Protein AF-0000000080308711 (afdb_homodimer)

Foldseek 3Di:
DPPPPVPDPPVRVVVVVCVVVVVVVCVVCCQPPAQDHPLGDRHHPLLLVLLQVLLPDVVSKDFLVVSCVVSLHDPVVSVVSLVVCVVVVQWDWDQDPVHNVTTMIHGDPVNNVSNVSSVVSVVVVVVVVLVVPPPVCNVVVVVVVVVVVVVPVVPDPPPDD/DPPPPVPDPPVRVVVVVCVVVVVVVCVVCCQVPAQAHPLGDRHHPLLLVLLQVLLPDVVSKDFLVVSCVVSVHDPVVSVVSLVVCVVVVQWDWDQDPVHSVTTMIHGDPVNNVSNVSSVVSVVVVVVVVLVVPPPVCNVVVVVVVVVVVVVDVVPDDPPDD

pLDDT: mean 88.91, std 14.38, range [27.91, 98.19]

Radius of gyration: 20.95 Å; Cα contacts (8 Å, |Δi|>4): 455; chains: 2; bounding box: 45×79×57 Å

Structure (mmCIF, N/CA/C/O backbone):
data_AF-0000000080308711-model_v1
#
loop_
_entity.id
_entity.type
_entity.pdbx_description
1 polymer 'Transcriptional regulator, MarR family / Acetyltransferase (GNAT)'
#
loop_
_atom_site.group_PDB
_atom_site.id
_atom_site.type_symbol
_atom_site.label_atom_id
_atom_site.label_alt_id
_atom_site.label_comp_id
_atom_site.label_asym_id
_atom_site.label_entity_id
_atom_site.label_seq_id
_atom_site.pdbx_PDB_ins_code
_atom_site.Cartn_x
_atom_site.Cartn_y
_atom_site.Cartn_z
_atom_site.occupancy
_atom_site.B_iso_or_equiv
_atom_site.auth_seq_id
_atom_site.auth_comp_id
_atom_site.auth_asym_id
_atom_site.auth_atom_id
_atom_site.pdbx_PDB_model_num
ATOM 1 N N . MET A 1 1 ? -24.438 40.438 4.43 1 40.66 1 MET A N 1
ATOM 2 C CA . MET A 1 1 ? -23.125 39.812 4.645 1 40.66 1 MET A CA 1
ATOM 3 C C . MET A 1 1 ? -23.109 38.375 4.125 1 40.66 1 MET A C 1
ATOM 5 O O . MET A 1 1 ? -23.641 37.469 4.766 1 40.66 1 MET A O 1
ATOM 9 N N . THR A 1 2 ? -23.344 38.062 2.842 1 47.09 2 THR A N 1
ATOM 10 C CA . THR A 1 2 ? -23.531 36.781 2.168 1 47.09 2 THR A CA 1
ATOM 11 C C . THR A 1 2 ? -22.344 35.875 2.428 1 47.09 2 THR A C 1
ATOM 13 O O . THR A 1 2 ? -21.203 36.219 2.141 1 47.09 2 THR A O 1
ATOM 16 N N . THR A 1 3 ? -22.312 35.25 3.59 1 44.81 3 THR A N 1
ATOM 17 C CA . THR A 1 3 ? -21.281 34.281 3.951 1 44.81 3 THR A CA 1
ATOM 18 C C . THR A 1 3 ? -20.938 33.375 2.77 1 44.81 3 THR A C 1
ATOM 20 O O . THR A 1 3 ? -21.797 32.625 2.301 1 44.81 3 THR A O 1
ATOM 23 N N . SER A 1 4 ? -20.297 33.875 1.703 1 45.75 4 SER A N 1
ATOM 24 C CA . SER A 1 4 ? -19.781 33.094 0.58 1 45.75 4 SER A CA 1
ATOM 25 C C . SER A 1 4 ? -19.125 31.812 1.056 1 45.75 4 SER A C 1
ATOM 27 O O . SER A 1 4 ? -17.984 31.828 1.518 1 45.75 4 SER A O 1
ATOM 29 N N . THR A 1 5 ? -19.781 30.891 1.72 1 46.94 5 THR A N 1
ATOM 30 C CA . THR A 1 5 ? -19.25 29.578 2.02 1 46.94 5 THR A CA 1
ATOM 31 C C . THR A 1 5 ? -18.531 28.984 0.804 1 46.94 5 THR A C 1
ATOM 33 O O . THR A 1 5 ? -19.141 28.797 -0.251 1 46.94 5 THR A O 1
ATOM 36 N N . THR A 1 6 ? -17.328 29.344 0.399 1 50.78 6 THR A N 1
ATOM 37 C CA . THR A 1 6 ? -16.484 28.797 -0.654 1 50.78 6 THR A CA 1
ATOM 38 C C . THR A 1 6 ? -16.672 27.281 -0.778 1 50.78 6 THR A C 1
ATOM 40 O O . THR A 1 6 ? -16.25 26.516 0.089 1 50.78 6 THR A O 1
ATOM 43 N N . THR A 1 7 ? -17.781 26.734 -1.147 1 54.59 7 THR A N 1
ATOM 44 C CA . THR A 1 7 ? -18.188 25.344 -1.346 1 54.59 7 THR A CA 1
ATOM 45 C C . THR A 1 7 ? -17.172 24.594 -2.211 1 54.59 7 THR A C 1
ATOM 47 O O . THR A 1 7 ? -16.953 24.969 -3.367 1 54.59 7 THR A O 1
ATOM 50 N N . VAL A 1 8 ? -16.156 24.031 -1.662 1 65.44 8 VAL A N 1
ATOM 51 C CA . VAL A 1 8 ? -15.266 23.141 -2.398 1 65.44 8 VAL A CA 1
ATOM 52 C C . VAL A 1 8 ? -16.062 22.312 -3.4 1 65.44 8 VAL A C 1
ATOM 54 O O . VAL A 1 8 ? -17.078 21.703 -3.041 1 65.44 8 VAL A O 1
ATOM 57 N N . PRO A 1 9 ? -15.789 22.516 -4.676 1 72.19 9 PRO A N 1
ATOM 58 C CA . PRO A 1 9 ? -16.5 21.703 -5.664 1 72.19 9 PRO A CA 1
ATOM 59 C C . PRO A 1 9 ? -16.562 20.234 -5.289 1 72.19 9 PRO A C 1
ATOM 61 O O . PRO A 1 9 ? -15.641 19.719 -4.633 1 72.19 9 PRO A O 1
ATOM 64 N N . THR A 1 10 ? -17.688 19.672 -5.422 1 78.81 10 THR A N 1
ATOM 65 C CA . THR A 1 10 ? -17.984 18.281 -5.078 1 78.81 10 THR A CA 1
ATOM 66 C C . THR A 1 10 ? -16.812 17.375 -5.465 1 78.81 10 THR A C 1
ATOM 68 O O . THR A 1 10 ? -16.422 16.5 -4.688 1 78.81 10 THR A O 1
ATOM 71 N N . GLY A 1 11 ? -16.219 17.703 -6.559 1 87.31 11 GLY A N 1
ATOM 72 C CA . GLY A 1 11 ? -15.102 16.906 -7.035 1 87.31 11 GLY A CA 1
ATOM 73 C C . GLY A 1 11 ? -13.891 16.984 -6.129 1 87.31 11 GLY A C 1
ATOM 74 O O . GLY A 1 11 ? -13.227 15.984 -5.879 1 87.31 11 GLY A O 1
ATOM 75 N N . GLU A 1 12 ? -13.68 18.219 -5.668 1 89.94 12 GLU A N 1
ATOM 76 C CA . GLU A 1 12 ? -12.531 18.422 -4.793 1 89.94 12 GLU A CA 1
ATOM 77 C C . GLU A 1 12 ? -12.734 17.734 -3.443 1 89.94 12 GLU A C 1
ATOM 79 O O . GLU A 1 12 ? -11.805 17.141 -2.889 1 89.94 12 GLU A O 1
ATOM 84 N N . ARG A 1 13 ? -13.969 17.828 -2.941 1 94.56 13 ARG A N 1
ATOM 85 C CA . ARG A 1 13 ? -14.289 17.172 -1.68 1 94.56 13 ARG A CA 1
ATOM 86 C C . ARG A 1 13 ? -14.156 15.648 -1.811 1 94.56 13 ARG A C 1
ATOM 88 O O . ARG A 1 13 ? -13.664 14.984 -0.899 1 94.56 13 ARG A O 1
ATOM 95 N N . ASP A 1 14 ? -14.633 15.164 -2.979 1 96.81 14 ASP A N 1
ATOM 96 C CA . ASP A 1 14 ? -14.523 13.727 -3.227 1 96.81 14 ASP A CA 1
ATOM 97 C C . ASP A 1 14 ? -13.062 13.297 -3.293 1 96.81 14 ASP A C 1
ATOM 99 O O . ASP A 1 14 ? -12.703 12.234 -2.783 1 96.81 14 ASP A O 1
ATOM 103 N N . ALA A 1 15 ? -12.242 14.148 -3.846 1 96.56 15 ALA A N 1
ATOM 104 C CA . ALA A 1 15 ? -10.82 13.828 -3.963 1 96.56 15 ALA A CA 1
ATOM 105 C C . ALA A 1 15 ? -10.156 13.797 -2.592 1 96.56 15 ALA A C 1
ATOM 107 O O . ALA A 1 15 ? -9.336 12.914 -2.314 1 96.56 15 ALA A O 1
ATOM 108 N N . LEU A 1 16 ? -10.508 14.734 -1.739 1 96.19 16 LEU A N 1
ATOM 109 C CA . LEU A 1 16 ? -9.953 14.781 -0.39 1 96.19 16 LEU A CA 1
ATOM 110 C C . LEU A 1 16 ? -10.367 13.555 0.412 1 96.19 16 LEU A C 1
ATOM 112 O O . LEU A 1 16 ? -9.555 12.961 1.122 1 96.19 16 LEU A O 1
ATOM 116 N N . ARG A 1 17 ? -11.641 13.234 0.258 1 96.88 17 ARG A N 1
ATOM 117 C CA . ARG A 1 17 ? -12.18 12.07 0.961 1 96.88 17 ARG A CA 1
ATOM 118 C C . ARG A 1 17 ? -11.516 10.781 0.491 1 96.88 17 ARG A C 1
ATOM 120 O O . ARG A 1 17 ? -11.125 9.953 1.308 1 96.88 17 ARG A O 1
ATOM 127 N N . LEU A 1 18 ? -11.352 10.633 -0.803 1 97.31 18 LEU A N 1
ATOM 128 C CA . LEU A 1 18 ? -10.711 9.445 -1.363 1 97.31 18 LEU A CA 1
ATOM 129 C C . LEU A 1 18 ? -9.25 9.359 -0.932 1 97.31 18 LEU A C 1
ATOM 131 O O . LEU A 1 18 ? -8.781 8.289 -0.543 1 97.31 18 LEU A O 1
ATOM 135 N N . ARG A 1 19 ? -8.586 10.469 -0.991 1 96.25 19 ARG A N 1
ATOM 136 C CA . ARG A 1 19 ? -7.18 10.508 -0.598 1 96.25 19 ARG A CA 1
ATOM 137 C C . ARG A 1 19 ? -7.004 10.031 0.84 1 96.25 19 ARG A C 1
ATOM 139 O O . ARG A 1 19 ? -6.168 9.164 1.112 1 96.25 19 ARG A O 1
ATOM 146 N N . ALA A 1 20 ? -7.809 10.562 1.725 1 96.31 20 ALA A N 1
ATOM 147 C CA . ALA A 1 20 ? -7.688 10.227 3.141 1 96.31 20 ALA A CA 1
ATOM 148 C C . ALA A 1 20 ? -7.934 8.734 3.377 1 96.31 20 ALA A C 1
ATOM 150 O O . ALA A 1 20 ? -7.176 8.078 4.094 1 96.31 20 ALA A O 1
ATOM 151 N N . SER A 1 21 ? -9.008 8.219 2.779 1 97.31 21 SER A N 1
ATOM 152 C CA . SER A 1 21 ? -9.367 6.828 3.027 1 97.31 21 SER A CA 1
ATOM 153 C C . SER A 1 21 ? -8.398 5.875 2.338 1 97.31 21 SER A C 1
ATOM 155 O O . SER A 1 21 ? -8.031 4.844 2.902 1 97.31 21 SER A O 1
ATOM 157 N N . LEU A 1 22 ? -7.938 6.168 1.152 1 96.69 22 LEU A N 1
ATOM 158 C CA . LEU A 1 22 ? -7.008 5.309 0.422 1 96.69 22 LEU A CA 1
ATOM 159 C C . LEU A 1 22 ? -5.641 5.289 1.096 1 96.69 22 LEU A C 1
ATOM 161 O O . LEU A 1 22 ? -5.016 4.23 1.21 1 96.69 22 LEU A O 1
ATOM 165 N N . GLN A 1 23 ? -5.188 6.391 1.545 1 96.12 23 GLN A N 1
ATOM 166 C CA . GLN A 1 23 ? -3.926 6.43 2.277 1 96.12 23 GLN A CA 1
ATOM 167 C C . GLN A 1 23 ? -4.008 5.598 3.555 1 96.12 23 GLN A C 1
ATOM 169 O O . GLN A 1 23 ? -3.059 4.895 3.902 1 96.12 23 GLN A O 1
ATOM 174 N N . ARG A 1 24 ? -5.109 5.746 4.203 1 96.69 24 ARG A N 1
ATOM 175 C CA . ARG A 1 24 ? -5.301 4.941 5.406 1 96.69 24 ARG A CA 1
ATOM 176 C C . ARG A 1 24 ? -5.273 3.453 5.082 1 96.69 24 ARG A C 1
ATOM 178 O O . ARG A 1 24 ? -4.641 2.668 5.789 1 96.69 24 ARG A O 1
ATOM 185 N N . VAL A 1 25 ? -5.934 3.035 4.016 1 96.94 25 VAL A N 1
ATOM 186 C CA . VAL A 1 25 ? -5.945 1.641 3.584 1 96.94 25 VAL A CA 1
ATOM 187 C C . VAL A 1 25 ? -4.523 1.182 3.273 1 96.94 25 VAL A C 1
ATOM 189 O O . VAL A 1 25 ? -4.105 0.102 3.701 1 96.94 25 VAL A O 1
ATOM 192 N N . VAL A 1 26 ? -3.781 1.999 2.584 1 95.31 26 VAL A N 1
ATOM 193 C CA . VAL A 1 26 ? -2.414 1.652 2.213 1 95.31 26 VAL A CA 1
ATOM 194 C C . VAL A 1 26 ? -1.567 1.467 3.471 1 95.31 26 VAL A C 1
ATOM 196 O O . VAL A 1 26 ? -0.86 0.466 3.607 1 95.31 26 VAL A O 1
ATOM 199 N N . ARG A 1 27 ? -1.669 2.355 4.371 1 94.94 27 ARG A N 1
ATOM 200 C CA . ARG A 1 27 ? -0.903 2.264 5.609 1 94.94 27 ARG A CA 1
ATOM 201 C C . ARG A 1 27 ? -1.287 1.018 6.402 1 94.94 27 ARG A C 1
ATOM 203 O O . ARG A 1 27 ? -0.417 0.293 6.887 1 94.94 27 ARG A O 1
ATOM 210 N N . LEU A 1 28 ? -2.525 0.729 6.465 1 93.94 28 LEU A N 1
ATOM 211 C CA . LEU A 1 28 ? -3.021 -0.373 7.281 1 93.94 28 LEU A CA 1
ATOM 212 C C . LEU A 1 28 ? -2.758 -1.713 6.602 1 93.94 28 LEU A C 1
ATOM 214 O O . LEU A 1 28 ? -2.863 -2.766 7.238 1 93.94 28 LEU A O 1
ATOM 218 N N . SER A 1 29 ? -2.418 -1.706 5.336 1 93.75 29 SER A N 1
ATOM 219 C CA . SER A 1 29 ? -2.121 -2.941 4.621 1 93.75 29 SER A CA 1
ATOM 220 C C . SER A 1 29 ? -0.751 -3.488 5.004 1 93.75 29 SER A C 1
ATOM 222 O O . SER A 1 29 ? -0.435 -4.645 4.719 1 93.75 29 SER A O 1
ATOM 224 N N . GLY A 1 30 ? 0.074 -2.619 5.605 1 92.12 30 GLY A N 1
ATOM 225 C CA . GLY A 1 30 ? 1.436 -3.01 5.934 1 92.12 30 GLY A CA 1
ATOM 226 C C . GLY A 1 30 ? 2.416 -2.766 4.801 1 92.12 30 GLY A C 1
ATOM 227 O O . GLY A 1 30 ? 3.59 -3.133 4.902 1 92.12 30 GLY A O 1
ATOM 228 N N . ALA A 1 31 ? 1.969 -2.078 3.775 1 92.31 31 ALA A N 1
ATOM 229 C CA . ALA A 1 31 ? 2.76 -1.904 2.561 1 92.31 31 ALA A CA 1
ATOM 230 C C . ALA A 1 31 ? 3.947 -0.979 2.809 1 92.31 31 ALA A C 1
ATOM 232 O O . ALA A 1 31 ? 4.906 -0.97 2.033 1 92.31 31 ALA A O 1
AT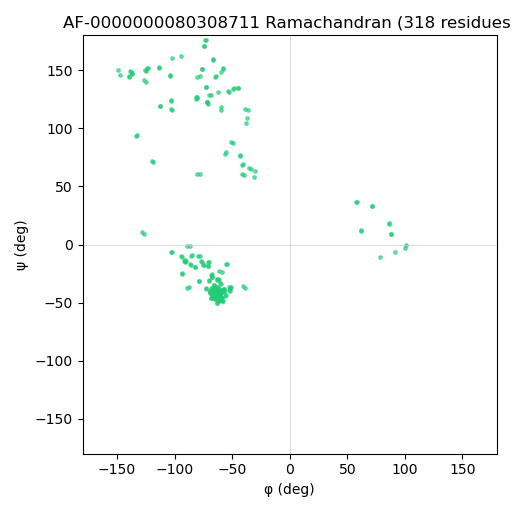OM 233 N N . LEU A 1 32 ? 3.939 -0.247 3.902 1 93.44 32 LEU A N 1
ATOM 234 C CA . LEU A 1 32 ? 4.984 0.741 4.141 1 93.44 32 LEU A CA 1
ATOM 235 C C . LEU A 1 32 ? 6.109 0.149 4.984 1 93.44 32 LEU A C 1
ATOM 237 O O . LEU A 1 32 ? 7.164 0.768 5.145 1 93.44 32 LEU A O 1
ATOM 241 N N . GLU A 1 33 ? 5.906 -1.04 5.527 1 91.19 33 GLU A N 1
ATOM 242 C CA . GLU A 1 33 ? 6.945 -1.741 6.277 1 91.19 33 GLU A CA 1
ATOM 243 C C . GLU A 1 33 ? 8.039 -2.268 5.352 1 91.19 33 GLU A C 1
ATOM 245 O O . GLU A 1 33 ? 7.773 -3.119 4.496 1 91.19 33 GLU A O 1
ATOM 250 N N . PRO A 1 34 ? 9.234 -1.902 5.543 1 86.19 34 PRO A N 1
ATOM 251 C CA . PRO A 1 34 ? 10.266 -2.178 4.535 1 86.19 34 PRO A CA 1
ATOM 252 C C . PRO A 1 34 ? 10.766 -3.619 4.586 1 86.19 34 PRO A C 1
ATOM 254 O O . PRO A 1 34 ? 11.172 -4.172 3.561 1 86.19 34 PRO A O 1
ATOM 257 N N . ASP A 1 35 ? 10.766 -4.191 5.738 1 85.94 35 ASP A N 1
ATOM 258 C CA . ASP A 1 35 ? 11.578 -5.402 5.836 1 85.94 35 ASP A CA 1
ATOM 259 C C . ASP A 1 35 ? 10.766 -6.559 6.41 1 85.94 35 ASP A C 1
ATOM 261 O O . ASP A 1 35 ? 11.32 -7.602 6.762 1 85.94 35 ASP A O 1
ATOM 265 N N . ARG A 1 36 ? 9.516 -6.355 6.5 1 83.75 36 ARG A N 1
ATOM 266 C CA . ARG A 1 36 ? 8.695 -7.422 7.07 1 83.75 36 ARG A CA 1
ATOM 267 C C . ARG A 1 36 ? 7.293 -7.41 6.473 1 83.75 36 ARG A C 1
ATOM 269 O O . ARG A 1 36 ? 6.801 -6.363 6.051 1 83.75 36 ARG A O 1
ATOM 276 N N . THR A 1 37 ? 6.812 -8.633 6.457 1 80.62 37 THR A N 1
ATOM 277 C CA . THR A 1 37 ? 5.406 -8.758 6.094 1 80.62 37 THR A CA 1
ATOM 278 C C . THR A 1 37 ? 4.547 -8.984 7.336 1 80.62 37 THR A C 1
ATOM 280 O O . THR A 1 37 ? 5.062 -9.312 8.406 1 80.62 37 THR A O 1
ATOM 283 N N . ALA A 1 38 ? 3.32 -8.703 7.117 1 70.38 38 ALA A N 1
ATOM 284 C CA . ALA A 1 38 ? 2.359 -8.828 8.211 1 70.38 38 ALA A CA 1
ATOM 285 C C . ALA A 1 38 ? 2.32 -10.25 8.75 1 70.38 38 ALA A C 1
ATOM 287 O O . ALA A 1 38 ? 1.961 -10.469 9.914 1 70.38 38 ALA A O 1
ATOM 288 N N . CYS A 1 39 ? 2.713 -11.18 7.938 1 69.88 39 CYS A N 1
ATOM 289 C CA . CYS A 1 39 ? 2.641 -12.578 8.352 1 69.88 39 CYS A CA 1
ATOM 290 C C . CYS A 1 39 ? 3.893 -12.984 9.117 1 69.88 39 CYS A C 1
ATOM 292 O O . CYS A 1 39 ? 4.012 -14.133 9.555 1 69.88 39 CYS A O 1
ATOM 294 N N . GLY A 1 40 ? 4.844 -12.125 9.297 1 74.69 40 GLY A N 1
ATOM 295 C CA . GLY A 1 40 ? 5.992 -12.398 10.148 1 74.69 40 GLY A CA 1
ATOM 296 C C . GLY A 1 40 ? 7.227 -12.82 9.367 1 74.69 40 GLY A C 1
ATOM 297 O O . GLY A 1 40 ? 8.273 -13.086 9.953 1 74.69 40 GLY A O 1
ATOM 298 N N . LEU A 1 41 ? 7.082 -12.945 8.07 1 81.94 41 LEU A N 1
ATOM 299 C CA . LEU A 1 41 ? 8.258 -13.281 7.27 1 81.94 41 LEU A CA 1
ATOM 300 C C . LEU A 1 41 ? 9.133 -12.055 7.059 1 81.94 41 LEU A C 1
ATOM 302 O O . LEU A 1 41 ? 8.625 -10.938 6.914 1 81.94 41 LEU A O 1
ATOM 306 N N . ASP A 1 42 ? 10.406 -12.367 7.047 1 87.94 42 ASP A N 1
ATOM 307 C CA . ASP A 1 42 ? 11.383 -11.305 6.812 1 87.94 42 ASP A CA 1
ATOM 308 C C . ASP A 1 42 ? 11.5 -10.992 5.32 1 87.94 42 ASP A C 1
ATOM 310 O O . ASP A 1 42 ? 12.555 -11.188 4.723 1 87.94 42 ASP A O 1
ATOM 314 N N . LEU A 1 43 ? 10.445 -10.578 4.727 1 92.56 43 LEU A N 1
ATOM 315 C CA . LEU A 1 43 ? 10.305 -10.172 3.334 1 92.56 43 LEU A CA 1
ATOM 316 C C . LEU A 1 43 ? 9.734 -8.758 3.236 1 92.56 43 LEU A C 1
ATOM 318 O O . LEU A 1 43 ? 8.852 -8.391 4.012 1 92.56 43 LEU A O 1
ATOM 322 N N . SER A 1 44 ? 10.242 -8.008 2.34 1 92.94 44 SER A N 1
ATOM 323 C CA . SER A 1 44 ? 9.586 -6.738 2.049 1 92.94 44 SER A CA 1
ATOM 324 C C . SER A 1 44 ? 8.211 -6.965 1.418 1 92.94 44 SER A C 1
ATOM 326 O O . SER A 1 44 ? 7.945 -8.031 0.868 1 92.94 44 SER A O 1
ATOM 328 N N . PRO A 1 45 ? 7.398 -5.992 1.49 1 94.5 45 PRO A N 1
ATOM 329 C CA . PRO A 1 45 ? 6.094 -6.105 0.832 1 94.5 45 PRO A CA 1
ATOM 330 C C . PRO A 1 45 ? 6.215 -6.387 -0.665 1 94.5 45 PRO A C 1
ATOM 332 O O . PRO A 1 45 ? 5.465 -7.203 -1.204 1 94.5 45 PRO A O 1
ATOM 335 N N . SER A 1 46 ? 7.191 -5.777 -1.342 1 95.75 46 SER A N 1
ATOM 336 C CA . SER A 1 46 ? 7.367 -6.035 -2.768 1 95.75 46 SER A CA 1
ATOM 337 C C . SER A 1 46 ? 7.766 -7.484 -3.021 1 95.75 46 SER A C 1
ATOM 339 O O . SER A 1 46 ? 7.305 -8.102 -3.982 1 95.75 46 SER A O 1
ATOM 341 N N . HIS A 1 47 ? 8.617 -8.008 -2.172 1 96.81 47 HIS A N 1
ATOM 342 C CA . HIS A 1 47 ? 9.031 -9.406 -2.262 1 96.81 47 HIS A CA 1
ATO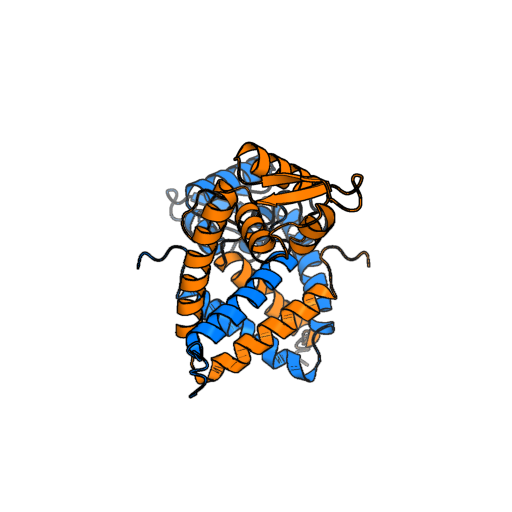M 343 C C . HIS A 1 47 ? 7.84 -10.344 -2.078 1 96.81 47 HIS A C 1
ATOM 345 O O . HIS A 1 47 ? 7.641 -11.266 -2.873 1 96.81 47 HIS A O 1
ATOM 351 N N . ALA A 1 48 ? 7.047 -10.086 -1.137 1 96.5 48 ALA A N 1
ATOM 352 C CA . ALA A 1 48 ? 5.871 -10.906 -0.854 1 96.5 48 ALA A CA 1
ATOM 353 C C . ALA A 1 48 ? 4.875 -10.859 -2.012 1 96.5 48 ALA A C 1
ATOM 355 O O . ALA A 1 48 ? 4.352 -11.891 -2.432 1 96.5 48 ALA A O 1
ATOM 356 N N . HIS A 1 49 ? 4.633 -9.656 -2.516 1 96.94 49 HIS A N 1
ATOM 357 C CA . HIS A 1 49 ? 3.723 -9.516 -3.646 1 96.94 49 HIS A CA 1
ATOM 358 C C . HIS A 1 49 ? 4.266 -10.227 -4.879 1 96.94 49 HIS A C 1
ATOM 360 O O . HIS A 1 49 ? 3.504 -10.844 -5.633 1 96.94 49 HIS A O 1
ATOM 366 N N . ALA A 1 50 ? 5.555 -10.148 -5.066 1 97.62 50 ALA A N 1
ATOM 367 C CA . ALA A 1 50 ? 6.168 -10.836 -6.195 1 97.62 50 ALA A CA 1
ATOM 368 C C . ALA A 1 50 ? 5.969 -12.344 -6.09 1 97.62 50 ALA A C 1
ATOM 370 O O . ALA A 1 50 ? 5.613 -13 -7.07 1 97.62 50 ALA A O 1
ATOM 371 N N . LEU A 1 51 ? 6.215 -12.883 -4.906 1 97.38 51 LEU A N 1
ATOM 372 C CA . LEU A 1 51 ? 6.016 -14.312 -4.676 1 97.38 51 LEU A CA 1
ATOM 373 C C . LEU A 1 51 ? 4.59 -14.727 -5.023 1 97.38 51 LEU A C 1
ATOM 375 O O . LEU A 1 51 ? 4.379 -15.734 -5.699 1 97.38 51 LEU A O 1
ATOM 379 N N . MET A 1 52 ? 3.658 -13.938 -4.609 1 96.5 52 MET A N 1
ATOM 380 C CA . MET A 1 52 ? 2.252 -14.266 -4.816 1 96.5 52 MET A CA 1
ATOM 381 C C . MET A 1 52 ? 1.885 -14.188 -6.293 1 96.5 52 MET A C 1
ATOM 383 O O . MET A 1 52 ? 1.15 -15.039 -6.801 1 96.5 52 MET A O 1
ATOM 387 N N . LEU A 1 53 ? 2.371 -13.172 -6.977 1 97.69 53 LEU A N 1
ATOM 388 C CA . LEU A 1 53 ? 2.113 -13.016 -8.398 1 97.69 53 LEU A CA 1
ATOM 389 C C . LEU A 1 53 ? 2.678 -14.195 -9.188 1 97.69 53 LEU A C 1
ATOM 391 O O . LEU A 1 53 ? 1.996 -14.758 -10.047 1 97.69 53 LEU A O 1
ATOM 395 N N . LEU A 1 54 ? 3.857 -14.586 -8.852 1 97.56 54 LEU A N 1
ATOM 396 C CA . LEU A 1 54 ? 4.504 -15.688 -9.555 1 97.56 54 LEU A CA 1
ATOM 397 C C . LEU A 1 54 ? 3.805 -17.016 -9.25 1 97.56 54 LEU A C 1
ATOM 399 O O . LEU A 1 54 ? 3.631 -17.844 -10.148 1 97.56 54 LEU A O 1
ATOM 403 N N . ALA A 1 55 ? 3.432 -17.203 -8 1 96.56 55 ALA A N 1
ATOM 404 C CA . ALA A 1 55 ? 2.762 -18.438 -7.594 1 96.56 55 ALA A CA 1
ATOM 405 C C . ALA A 1 55 ? 1.442 -18.609 -8.344 1 96.56 55 ALA A C 1
ATOM 407 O O . ALA A 1 55 ? 1.017 -19.734 -8.602 1 96.56 55 ALA A O 1
ATOM 408 N N . SER A 1 56 ? 0.813 -17.5 -8.695 1 94.88 56 SER A N 1
ATOM 409 C CA . SER A 1 56 ? -0.491 -17.531 -9.352 1 94.88 56 SER A CA 1
ATOM 410 C C . SER A 1 56 ? -0.35 -17.562 -10.867 1 94.88 56 SER A C 1
ATOM 412 O O . SER A 1 56 ? -1.327 -17.781 -11.586 1 94.88 56 SER A O 1
ATOM 414 N N . ALA A 1 57 ? 0.815 -17.266 -11.398 1 94.75 57 ALA A N 1
ATOM 415 C CA . ALA A 1 57 ? 1.051 -17.188 -12.836 1 94.75 57 ALA A CA 1
ATOM 416 C C . ALA A 1 57 ? 1.141 -18.578 -13.453 1 94.75 57 ALA A C 1
ATOM 418 O O . ALA A 1 57 ? 1.531 -19.531 -12.789 1 94.75 57 ALA A O 1
ATOM 419 N N . PRO A 1 58 ? 0.771 -18.672 -14.719 1 89.69 58 PRO A N 1
ATOM 420 C CA . PRO A 1 58 ? 1.021 -19.938 -15.406 1 89.69 58 PRO A CA 1
ATOM 421 C C . PRO A 1 58 ? 2.475 -20.391 -15.297 1 89.69 58 PRO A C 1
ATOM 423 O O . PRO A 1 58 ? 3.391 -19.578 -15.438 1 89.69 58 PRO A O 1
ATOM 426 N N . GLU A 1 59 ? 2.654 -21.641 -14.93 1 84.94 59 GLU A N 1
ATOM 427 C CA . GLU A 1 59 ? 3.971 -22.25 -14.789 1 84.94 59 GLU A CA 1
ATOM 428 C C . GLU A 1 59 ? 4.797 -21.547 -13.719 1 84.94 59 GLU A C 1
ATOM 430 O O . GLU A 1 59 ? 6.027 -21.641 -13.719 1 84.94 59 GLU A O 1
ATOM 435 N N . ARG A 1 60 ? 4.152 -20.734 -12.961 1 89.81 60 ARG A N 1
ATOM 436 C CA . ARG A 1 60 ? 4.781 -20 -11.867 1 89.81 60 ARG A CA 1
ATOM 437 C C . ARG A 1 60 ? 5.945 -19.156 -12.367 1 89.81 60 ARG A C 1
ATOM 439 O O . ARG A 1 60 ? 7 -19.094 -11.734 1 89.81 60 ARG A O 1
ATOM 446 N N . SER A 1 61 ? 5.738 -18.641 -13.516 1 91.56 61 SER A N 1
ATOM 447 C CA . SER A 1 61 ? 6.797 -17.844 -14.133 1 91.56 61 SER A CA 1
ATOM 448 C C . SER A 1 61 ? 6.23 -16.625 -14.828 1 91.56 61 SER A C 1
ATOM 450 O O . SER A 1 61 ? 5.074 -16.625 -15.266 1 91.56 61 SER A O 1
ATOM 452 N N . LEU A 1 62 ? 6.973 -15.562 -14.773 1 95.31 62 LEU A N 1
ATOM 453 C CA . LEU A 1 62 ? 6.625 -14.305 -15.438 1 95.31 62 LEU A CA 1
ATOM 454 C C . LEU A 1 62 ? 7.852 -13.695 -16.109 1 95.31 62 LEU A C 1
ATOM 456 O O . LEU A 1 62 ? 8.977 -13.859 -15.625 1 95.31 62 LEU A O 1
ATOM 460 N N . ALA A 1 63 ? 7.605 -13.008 -17.219 1 94.38 63 ALA A N 1
ATOM 461 C CA . ALA A 1 63 ? 8.664 -12.164 -17.766 1 94.38 63 ALA A CA 1
ATOM 462 C C . ALA A 1 63 ? 8.984 -11.016 -16.797 1 94.38 63 ALA A C 1
ATOM 464 O O . ALA A 1 63 ? 8.094 -10.492 -16.141 1 94.38 63 ALA A O 1
ATOM 465 N N . PRO A 1 64 ? 10.297 -10.641 -16.734 1 94.44 64 PRO A N 1
ATOM 466 C CA . PRO A 1 64 ? 10.672 -9.547 -15.836 1 94.44 64 PRO A CA 1
ATOM 467 C C . PRO A 1 64 ? 9.828 -8.297 -16.047 1 94.44 64 PRO A C 1
ATOM 469 O O . PRO A 1 64 ? 9.398 -7.672 -15.07 1 94.44 64 PRO A O 1
ATOM 472 N N . ARG A 1 65 ? 9.484 -7.977 -17.234 1 94.62 65 ARG A N 1
ATOM 473 C CA . ARG A 1 65 ? 8.688 -6.789 -17.531 1 94.62 65 ARG A CA 1
ATOM 474 C C . ARG A 1 65 ? 7.27 -6.93 -16.984 1 94.62 65 ARG A C 1
ATOM 476 O O . ARG A 1 65 ? 6.703 -5.969 -16.469 1 94.62 65 ARG A O 1
ATOM 483 N N . ASP A 1 66 ? 6.695 -8.07 -17.156 1 95.5 66 ASP A N 1
ATOM 484 C CA . ASP A 1 66 ? 5.34 -8.32 -16.672 1 95.5 66 ASP A CA 1
ATOM 485 C C . ASP A 1 66 ? 5.289 -8.273 -15.141 1 95.5 66 ASP A C 1
ATOM 487 O O . ASP A 1 66 ? 4.332 -7.75 -14.562 1 95.5 66 ASP A O 1
ATOM 491 N N . LEU A 1 67 ? 6.332 -8.828 -14.477 1 96.75 67 LEU A N 1
ATOM 492 C CA . LEU A 1 67 ? 6.406 -8.766 -13.023 1 96.75 67 LEU A CA 1
ATOM 493 C C . LEU A 1 67 ? 6.52 -7.324 -12.539 1 96.75 67 LEU A C 1
ATOM 495 O O . LEU A 1 67 ? 5.801 -6.914 -11.633 1 96.75 67 LEU A O 1
ATOM 499 N N . ALA A 1 68 ? 7.379 -6.586 -13.203 1 96.31 68 ALA A N 1
ATOM 500 C CA . ALA A 1 68 ? 7.559 -5.18 -12.859 1 96.31 68 ALA A CA 1
ATOM 501 C C . ALA A 1 68 ? 6.25 -4.406 -13.008 1 96.31 68 ALA A C 1
ATOM 503 O O . ALA A 1 68 ? 5.852 -3.666 -12.109 1 96.31 68 ALA A O 1
ATOM 504 N N . GLY A 1 69 ? 5.555 -4.629 -14.133 1 94.81 69 GLY A N 1
ATOM 505 C CA . GLY A 1 69 ? 4.285 -3.977 -14.398 1 94.81 69 GLY A CA 1
ATOM 506 C C . GLY A 1 69 ? 3.205 -4.332 -13.391 1 94.81 69 GLY A C 1
ATOM 507 O O . GLY A 1 69 ? 2.488 -3.455 -12.906 1 94.81 69 GLY A O 1
ATOM 508 N N . ALA A 1 70 ? 3.127 -5.605 -13.039 1 95.69 70 ALA A N 1
ATOM 509 C CA . ALA A 1 70 ? 2.121 -6.074 -12.094 1 95.69 70 ALA A CA 1
ATOM 510 C C . ALA A 1 70 ? 2.379 -5.512 -10.695 1 95.69 70 ALA A C 1
ATOM 512 O O . ALA A 1 70 ? 1.441 -5.297 -9.922 1 95.69 70 ALA A O 1
ATOM 513 N N . LEU A 1 71 ? 3.646 -5.223 -10.383 1 96.12 71 LEU A N 1
ATOM 514 C CA . LEU A 1 71 ? 4.02 -4.711 -9.07 1 96.12 71 LEU A CA 1
ATOM 515 C C . LEU A 1 71 ? 3.967 -3.188 -9.039 1 96.12 71 LEU A C 1
ATOM 517 O O . LEU A 1 71 ? 4.02 -2.578 -7.969 1 96.12 71 LEU A O 1
ATOM 521 N N . GLY A 1 72 ? 3.893 -2.566 -10.211 1 92.44 72 GLY A N 1
ATOM 522 C CA . GLY A 1 72 ? 3.967 -1.116 -10.281 1 92.44 72 GLY A CA 1
ATOM 523 C C . GLY A 1 72 ? 5.355 -0.576 -10 1 92.44 72 GLY A C 1
ATOM 524 O O . GLY A 1 72 ? 5.504 0.488 -9.398 1 92.44 72 GLY A O 1
ATOM 525 N N . LEU A 1 73 ? 6.336 -1.284 -10.367 1 94 73 LEU A N 1
ATOM 526 C CA . LEU A 1 73 ? 7.719 -0.882 -10.133 1 94 73 LEU A CA 1
ATOM 527 C C . LEU A 1 73 ? 8.359 -0.359 -11.414 1 94 73 LEU A C 1
ATOM 529 O O . LEU A 1 73 ? 8.047 -0.841 -12.508 1 94 73 LEU A O 1
ATOM 533 N N . ASP A 1 74 ? 9.219 0.608 -11.266 1 91.44 74 ASP A N 1
ATOM 534 C CA . ASP A 1 74 ? 10.031 0.972 -12.422 1 91.44 74 ASP A CA 1
ATOM 535 C C . ASP A 1 74 ? 11.125 -0.066 -12.68 1 91.44 74 ASP A C 1
ATOM 537 O O . ASP A 1 74 ? 11.312 -0.987 -11.883 1 91.44 74 ASP A O 1
ATOM 541 N N . LYS A 1 75 ? 11.773 0.033 -13.742 1 93.38 75 LYS A N 1
ATOM 542 C CA . LYS A 1 75 ? 12.734 -0.97 -14.188 1 93.38 75 LYS A CA 1
ATOM 543 C C . LYS A 1 75 ? 13.844 -1.16 -13.164 1 93.38 75 LYS A C 1
ATOM 545 O O . LYS A 1 75 ? 14.227 -2.291 -12.859 1 93.38 75 LYS A O 1
ATOM 550 N N . SER A 1 76 ? 14.414 -0.106 -12.648 1 94.38 76 SER A N 1
ATOM 551 C CA . SER A 1 76 ? 15.523 -0.193 -11.711 1 94.38 76 SER A CA 1
ATOM 552 C C . SER A 1 76 ? 15.109 -0.889 -10.422 1 94.38 76 SER A C 1
ATOM 554 O O . SER A 1 76 ? 15.828 -1.749 -9.906 1 94.38 76 SER A O 1
ATOM 556 N N . SER A 1 77 ? 13.922 -0.567 -9.859 1 94.69 77 SER A N 1
ATOM 557 C CA . SER A 1 77 ? 13.406 -1.187 -8.641 1 94.69 77 SER A CA 1
ATOM 558 C C . SER A 1 77 ? 13.117 -2.67 -8.852 1 94.69 77 SER A C 1
ATOM 560 O O . SER A 1 77 ? 13.406 -3.492 -7.98 1 94.69 77 SER A O 1
ATOM 562 N N . ALA A 1 78 ? 12.539 -2.951 -10.031 1 96.19 78 ALA A N 1
ATOM 563 C CA . ALA A 1 78 ? 12.234 -4.344 -10.352 1 96.19 78 ALA A CA 1
ATOM 564 C C . ALA A 1 78 ? 13.516 -5.172 -10.453 1 96.19 78 ALA A C 1
ATOM 566 O O . ALA A 1 78 ? 13.57 -6.301 -9.953 1 96.19 78 ALA A O 1
ATOM 567 N N . THR A 1 79 ? 14.492 -4.633 -11.078 1 96.81 79 THR A N 1
ATOM 568 C CA . THR A 1 79 ? 15.766 -5.328 -11.227 1 96.81 79 THR A CA 1
ATOM 569 C C . THR A 1 79 ? 16.391 -5.621 -9.859 1 96.81 79 THR A C 1
ATOM 571 O O . THR A 1 79 ? 16.828 -6.742 -9.602 1 96.81 79 THR A O 1
ATOM 574 N N . ARG A 1 80 ? 16.406 -4.668 -9 1 97 80 ARG A N 1
ATOM 575 C CA . ARG A 1 80 ? 16.953 -4.844 -7.656 1 97 80 ARG A CA 1
ATOM 576 C C . ARG A 1 80 ? 16.156 -5.883 -6.871 1 97 80 ARG A C 1
ATOM 578 O O . ARG A 1 80 ? 16.734 -6.699 -6.148 1 97 80 ARG A O 1
ATOM 585 N N . L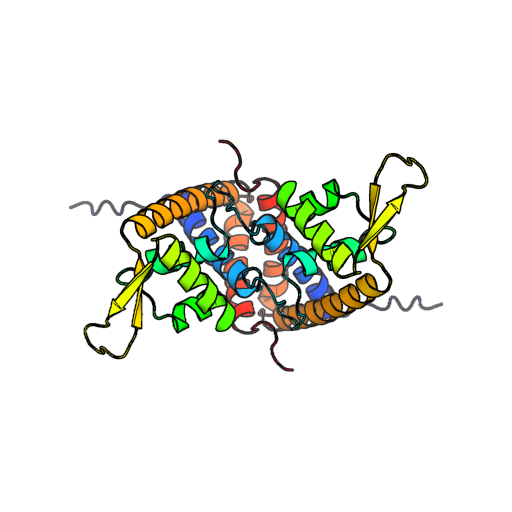EU A 1 81 ? 14.875 -5.848 -7.004 1 96.62 81 LEU A N 1
ATOM 586 C CA . LEU A 1 81 ? 14.031 -6.82 -6.32 1 96.62 81 LEU A CA 1
ATOM 587 C C . LEU A 1 81 ? 14.336 -8.234 -6.805 1 96.62 81 LEU A C 1
ATOM 589 O O . LEU A 1 81 ? 14.5 -9.148 -5.992 1 96.62 81 LEU A O 1
ATOM 593 N N . VAL A 1 82 ? 14.383 -8.367 -8.148 1 97.31 82 VAL A N 1
ATOM 594 C CA . VAL A 1 82 ? 14.641 -9.68 -8.75 1 97.31 82 VAL A CA 1
ATOM 595 C C . VAL A 1 82 ? 16 -10.195 -8.289 1 97.31 82 VAL A C 1
ATOM 597 O O . VAL A 1 82 ? 16.141 -11.367 -7.934 1 97.31 82 VAL A O 1
ATOM 600 N N . GLN A 1 83 ? 16.953 -9.312 -8.289 1 97.44 83 GLN A N 1
ATOM 601 C CA . GLN A 1 83 ? 18.281 -9.695 -7.816 1 97.44 83 GLN A CA 1
ATOM 602 C C . GLN A 1 83 ? 18.25 -10.133 -6.355 1 97.44 83 GLN A C 1
ATOM 604 O O . GLN A 1 83 ? 18.828 -11.156 -5.992 1 97.44 83 GLN A O 1
ATOM 609 N N . ARG A 1 84 ? 17.578 -9.406 -5.547 1 96.5 84 ARG A N 1
ATOM 610 C CA . ARG A 1 84 ? 17.453 -9.734 -4.129 1 96.5 84 ARG A CA 1
ATOM 611 C C . ARG A 1 84 ? 16.766 -11.078 -3.936 1 96.5 84 ARG A C 1
ATOM 613 O O . ARG A 1 84 ? 17.188 -11.875 -3.098 1 96.5 84 ARG A O 1
ATOM 620 N N . MET A 1 85 ? 15.734 -11.32 -4.672 1 97.38 85 MET A N 1
ATOM 621 C CA . MET A 1 85 ? 14.984 -12.57 -4.574 1 97.38 85 MET A CA 1
ATOM 622 C C . MET A 1 85 ? 15.828 -13.75 -5.062 1 97.38 85 MET A C 1
ATOM 624 O O . MET A 1 85 ? 15.742 -14.844 -4.516 1 97.38 85 MET A O 1
ATOM 628 N N . THR A 1 86 ? 16.578 -13.477 -6.109 1 97.5 86 THR A N 1
ATOM 629 C CA . THR A 1 86 ? 17.484 -14.5 -6.621 1 97.5 86 THR A CA 1
ATOM 630 C C . THR A 1 86 ? 18.562 -14.828 -5.598 1 97.5 86 THR A C 1
ATOM 632 O O . THR A 1 86 ? 18.828 -16 -5.316 1 97.5 86 THR A O 1
ATOM 635 N N . ASP A 1 87 ? 19.156 -13.797 -5.016 1 97.12 87 ASP A N 1
ATOM 636 C CA . ASP A 1 87 ? 20.188 -13.969 -4 1 97.12 87 ASP A CA 1
ATOM 637 C C . ASP A 1 87 ? 19.641 -14.719 -2.785 1 97.12 87 ASP A C 1
ATOM 639 O O . ASP A 1 87 ? 20.344 -15.492 -2.152 1 97.12 87 ASP A O 1
ATOM 643 N N . ALA A 1 88 ? 18.359 -14.508 -2.484 1 96.44 88 ALA A N 1
ATOM 644 C CA . ALA A 1 88 ? 17.703 -15.156 -1.35 1 96.44 88 ALA A CA 1
ATOM 645 C C . ALA A 1 88 ? 17.312 -16.594 -1.689 1 96.44 88 ALA A C 1
ATOM 647 O O . ALA A 1 88 ? 16.844 -17.328 -0.826 1 96.44 88 ALA A O 1
ATOM 648 N N . GLY A 1 89 ? 17.422 -16.969 -2.982 1 97.44 89 GLY A N 1
ATOM 649 C CA . GLY A 1 89 ? 17.141 -18.312 -3.424 1 97.44 89 GLY A CA 1
ATOM 650 C C . GLY A 1 89 ? 15.672 -18.547 -3.744 1 97.44 89 GLY A C 1
ATOM 651 O O . GLY A 1 89 ? 15.203 -19.688 -3.766 1 97.44 89 GLY A O 1
ATOM 652 N N . HIS A 1 90 ? 14.875 -17.469 -3.955 1 97.56 90 HIS A N 1
ATOM 653 C CA . HIS A 1 90 ? 13.445 -17.594 -4.191 1 97.56 90 HIS A CA 1
ATOM 654 C C . HIS A 1 90 ? 13.133 -17.656 -5.684 1 97.56 90 HIS A C 1
ATOM 656 O O . HIS A 1 90 ? 12.07 -18.125 -6.082 1 97.56 90 HIS A O 1
ATOM 662 N N . LEU A 1 91 ? 14.055 -17.094 -6.504 1 97.19 91 LEU A N 1
ATOM 663 C CA . LEU A 1 91 ? 13.828 -16.984 -7.941 1 97.19 91 LEU A CA 1
ATOM 664 C C . LEU A 1 91 ? 14.969 -17.609 -8.727 1 97.19 91 LEU A C 1
ATOM 666 O O . LEU A 1 91 ? 16.109 -17.625 -8.266 1 97.19 91 LEU A O 1
ATOM 670 N N . GLU A 1 92 ? 14.695 -18.094 -9.844 1 95.5 92 GLU A N 1
ATOM 671 C CA . GLU A 1 92 ? 15.688 -18.531 -10.828 1 95.5 92 GLU A CA 1
ATOM 672 C C . GLU A 1 92 ? 15.281 -18.125 -12.242 1 95.5 92 GLU A C 1
ATOM 674 O O . GLU A 1 92 ? 14.102 -17.891 -12.516 1 95.5 92 GLU A O 1
ATOM 679 N N . ALA A 1 93 ? 16.344 -17.891 -13.07 1 88 93 ALA A N 1
ATOM 680 C CA . ALA A 1 93 ? 16.078 -17.641 -14.484 1 88 93 ALA A CA 1
ATOM 681 C C . ALA A 1 93 ? 15.594 -18.922 -15.18 1 88 93 ALA A C 1
ATOM 683 O O . ALA A 1 93 ? 16.094 -20.016 -14.906 1 88 93 ALA A O 1
ATOM 684 N N . ALA A 1 94 ? 14.492 -18.672 -15.82 1 80.62 94 ALA A N 1
ATOM 685 C CA . ALA A 1 94 ? 14 -19.781 -16.609 1 80.62 94 ALA A CA 1
ATOM 686 C C . ALA A 1 94 ? 14.086 -19.484 -18.109 1 80.62 94 ALA A C 1
ATOM 688 O O . ALA A 1 94 ? 13.93 -18.328 -18.516 1 80.62 94 ALA A O 1
ATOM 689 N N . ARG A 1 95 ? 14.805 -20.219 -18.90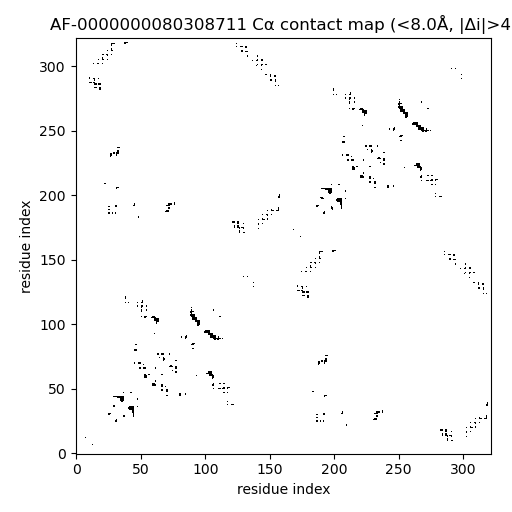6 1 72.94 95 ARG A N 1
ATOM 690 C CA . ARG A 1 95 ? 14.883 -20.016 -20.344 1 72.94 95 ARG A CA 1
ATOM 691 C C . ARG A 1 95 ? 13.578 -20.438 -21.031 1 72.94 95 ARG A C 1
ATOM 693 O O . ARG A 1 95 ? 12.938 -21.406 -20.609 1 72.94 95 ARG A O 1
ATOM 700 N N . ASP A 1 96 ? 13.023 -19.453 -21.734 1 67.5 96 ASP A N 1
ATOM 701 C CA . ASP A 1 96 ? 11.82 -19.766 -22.5 1 67.5 96 ASP A CA 1
ATOM 702 C C . ASP A 1 96 ? 12.086 -20.859 -23.531 1 67.5 96 ASP A C 1
ATOM 704 O O . ASP A 1 96 ? 13.102 -20.812 -24.219 1 67.5 96 ASP A O 1
ATOM 708 N N . ALA A 1 97 ? 11.453 -21.969 -23.375 1 62.78 97 ALA A N 1
ATOM 709 C CA . ALA A 1 97 ? 11.633 -23.109 -24.266 1 62.78 97 ALA A CA 1
ATOM 710 C C . ALA A 1 97 ? 11.484 -22.688 -25.734 1 62.78 97 ALA A C 1
ATOM 712 O O . ALA A 1 97 ? 12.188 -23.203 -26.609 1 62.78 97 ALA A O 1
ATOM 713 N N . GLU A 1 98 ? 10.57 -21.766 -25.969 1 66.69 98 GLU A N 1
ATOM 714 C CA . GLU A 1 98 ? 10.234 -21.422 -27.344 1 66.69 98 GLU A CA 1
ATOM 715 C C . GLU A 1 98 ? 11.133 -20.297 -27.859 1 66.69 98 GLU A C 1
ATOM 717 O O . GLU A 1 98 ? 11.367 -20.203 -29.062 1 66.69 98 GLU A O 1
ATOM 722 N N . ASN A 1 99 ? 11.422 -19.422 -27.016 1 67.62 99 ASN A N 1
ATOM 723 C CA . ASN A 1 99 ? 12.281 -18.312 -27.406 1 67.62 99 ASN A CA 1
ATOM 724 C C . ASN A 1 99 ? 13.391 -18.078 -26.391 1 67.62 99 ASN A C 1
ATOM 726 O O . ASN A 1 99 ? 13.18 -17.391 -25.391 1 67.62 99 ASN A O 1
ATOM 730 N N . ALA A 1 100 ? 14.539 -18.688 -26.688 1 64 100 ALA A N 1
ATOM 731 C CA . ALA A 1 100 ? 15.688 -18.703 -25.781 1 64 100 ALA A CA 1
ATOM 732 C C . ALA A 1 100 ? 16.094 -17.297 -25.406 1 64 100 ALA A C 1
ATOM 734 O O . ALA A 1 100 ? 16.797 -17.094 -24.406 1 64 100 ALA A O 1
ATOM 735 N N . ARG A 1 101 ? 15.562 -16.406 -26.266 1 67.25 101 ARG A N 1
ATOM 736 C CA . ARG A 1 101 ? 16.016 -15.031 -26.031 1 67.25 101 ARG A CA 1
ATOM 737 C C . ARG A 1 101 ? 15.164 -14.352 -24.953 1 67.25 101 ARG A C 1
ATOM 739 O O . ARG A 1 101 ? 15.562 -13.328 -24.391 1 67.25 101 ARG A O 1
ATOM 746 N N . PHE A 1 102 ? 14.055 -15.07 -24.578 1 80.75 102 PHE A N 1
ATOM 747 C CA . PHE A 1 102 ? 13.219 -14.398 -23.594 1 80.75 102 PHE A CA 1
ATOM 748 C C . PHE A 1 102 ? 13.422 -14.992 -22.203 1 80.75 102 PHE A C 1
ATOM 750 O O . PHE A 1 102 ? 13.398 -16.219 -22.031 1 80.75 102 PHE A O 1
ATOM 757 N N . VAL A 1 103 ? 13.906 -14.188 -21.359 1 86.5 103 VAL A N 1
ATOM 758 C CA . VAL A 1 103 ? 14.164 -14.594 -19.969 1 86.5 103 VAL A CA 1
ATOM 759 C C . VAL A 1 103 ? 12.875 -14.531 -19.172 1 86.5 103 VAL A C 1
ATOM 761 O O . VAL A 1 103 ? 12.102 -13.586 -19.297 1 86.5 103 VAL A O 1
ATOM 764 N N . ARG A 1 104 ? 12.594 -15.695 -18.516 1 93.5 104 ARG A N 1
ATOM 765 C CA . ARG A 1 104 ? 11.492 -15.719 -17.562 1 93.5 104 ARG A CA 1
ATOM 766 C C . ARG A 1 104 ? 12.008 -15.945 -16.141 1 93.5 104 ARG A C 1
ATOM 768 O O . ARG A 1 104 ? 13.102 -16.469 -15.953 1 93.5 104 ARG A O 1
ATOM 775 N N . LEU A 1 105 ? 11.25 -15.438 -15.203 1 96.62 105 LEU A N 1
ATOM 776 C CA . LEU A 1 105 ? 11.531 -15.641 -13.781 1 96.62 105 LEU A CA 1
ATOM 777 C C . LEU A 1 105 ? 10.602 -16.688 -13.188 1 96.62 105 LEU A C 1
ATOM 779 O O . LEU A 1 105 ? 9.383 -16.578 -13.312 1 96.62 105 LEU A O 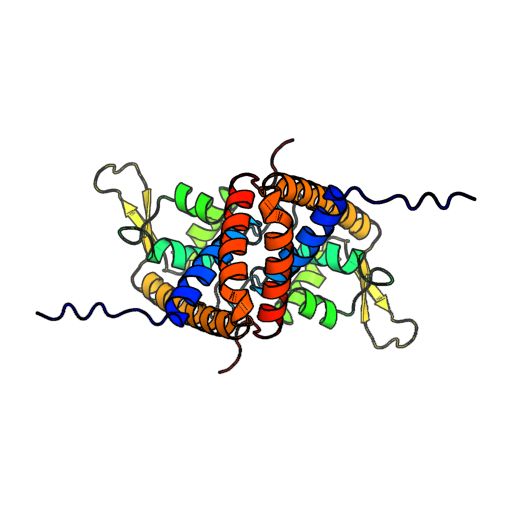1
ATOM 783 N N . ALA A 1 106 ? 11.203 -17.688 -12.602 1 96.62 106 ALA A N 1
ATOM 784 C CA . ALA A 1 106 ? 10.406 -18.75 -12.008 1 96.62 106 ALA A CA 1
ATOM 785 C C . ALA A 1 106 ? 10.742 -18.938 -10.531 1 96.62 106 ALA A C 1
ATOM 787 O O . ALA A 1 106 ? 11.875 -18.688 -10.109 1 96.62 106 ALA A O 1
ATOM 788 N N . LEU A 1 107 ? 9.734 -19.406 -9.797 1 97.31 107 LEU A N 1
ATOM 789 C CA . LEU A 1 107 ? 9.984 -19.719 -8.398 1 97.31 107 LEU A CA 1
ATOM 790 C C . LEU A 1 107 ? 10.82 -20.984 -8.258 1 97.31 107 LEU A C 1
ATOM 792 O O . LEU A 1 107 ? 10.586 -21.969 -8.969 1 97.31 107 LEU A O 1
ATOM 796 N N . THR A 1 108 ? 11.82 -20.906 -7.367 1 97.12 108 THR A N 1
ATOM 797 C CA . THR A 1 108 ? 12.445 -22.141 -6.906 1 97.12 108 THR A CA 1
ATOM 798 C C . THR A 1 108 ? 11.523 -22.891 -5.957 1 97.12 108 THR A C 1
ATOM 800 O O . THR A 1 108 ? 10.438 -22.406 -5.629 1 97.12 108 THR A O 1
ATOM 803 N N . ALA A 1 109 ? 11.992 -24.125 -5.535 1 97 109 ALA A N 1
ATOM 804 C CA . ALA A 1 109 ? 11.242 -24.844 -4.512 1 97 109 ALA A CA 1
ATOM 805 C C . ALA A 1 109 ? 11.141 -24.031 -3.227 1 97 109 ALA A C 1
ATOM 807 O O . ALA A 1 109 ? 10.094 -24 -2.576 1 97 109 ALA A O 1
ATOM 808 N N . LYS A 1 110 ? 12.227 -23.391 -2.916 1 97.06 110 LYS A N 1
ATOM 809 C CA . LYS A 1 110 ? 12.25 -22.516 -1.741 1 97.06 110 LYS A CA 1
ATOM 810 C C . LYS A 1 110 ? 11.289 -21.344 -1.904 1 97.06 110 LYS A C 1
ATOM 812 O O . LYS A 1 110 ? 10.562 -21 -0.975 1 97.06 110 LYS A O 1
ATOM 817 N N . GLY A 1 111 ? 11.305 -20.75 -3.068 1 97 111 GLY A N 1
ATOM 818 C CA . GLY A 1 111 ? 10.398 -19.656 -3.365 1 97 111 GLY A CA 1
ATOM 819 C C . GLY A 1 111 ? 8.938 -20.062 -3.311 1 97 111 GLY A C 1
ATOM 820 O O . GLY A 1 111 ? 8.094 -19.312 -2.807 1 97 111 GLY A O 1
ATOM 821 N N . ALA A 1 112 ? 8.672 -21.234 -3.775 1 97.12 112 ALA A N 1
ATOM 822 C CA . ALA A 1 112 ? 7.305 -21.734 -3.768 1 97.12 112 ALA A CA 1
ATOM 823 C C . ALA A 1 112 ? 6.816 -21.969 -2.34 1 97.12 112 ALA A C 1
ATOM 825 O O . ALA A 1 112 ? 5.652 -21.719 -2.029 1 97.12 112 ALA A O 1
ATOM 826 N N . ARG A 1 113 ? 7.676 -22.484 -1.553 1 96.12 113 ARG A N 1
ATOM 827 C CA . ARG A 1 113 ? 7.324 -22.672 -0.149 1 96.12 113 ARG A CA 1
ATOM 828 C C . ARG A 1 113 ? 7.043 -21.344 0.534 1 96.12 113 ARG A C 1
ATOM 830 O O . ARG A 1 113 ? 6.074 -21.219 1.287 1 96.12 113 ARG A O 1
ATOM 837 N N . ALA A 1 114 ? 7.879 -20.328 0.247 1 95.44 114 ALA A N 1
ATOM 838 C CA . ALA A 1 114 ? 7.652 -19 0.798 1 95.44 114 ALA A CA 1
ATOM 839 C C . ALA A 1 114 ? 6.328 -18.406 0.311 1 95.44 114 ALA A C 1
ATOM 841 O O . ALA A 1 114 ? 5.578 -17.828 1.091 1 95.44 114 ALA A O 1
ATOM 842 N N . ALA A 1 115 ? 6.059 -18.641 -0.929 1 96.81 115 ALA A N 1
ATOM 843 C CA . ALA A 1 115 ? 4.812 -18.156 -1.511 1 96.81 115 ALA A CA 1
ATOM 844 C C . ALA A 1 115 ? 3.604 -18.766 -0.819 1 96.81 115 ALA A C 1
ATOM 846 O O . ALA A 1 115 ? 2.621 -18.078 -0.535 1 96.81 115 ALA A O 1
ATOM 847 N N . ARG A 1 116 ? 3.688 -20.016 -0.543 1 95.56 116 ARG A N 1
ATOM 848 C CA . ARG A 1 116 ? 2.588 -20.703 0.129 1 95.56 116 ARG A CA 1
ATOM 849 C C . ARG A 1 116 ? 2.359 -20.125 1.525 1 95.56 116 ARG A C 1
ATOM 851 O O . ARG A 1 116 ? 1.216 -19.969 1.955 1 95.56 116 ARG A O 1
ATOM 858 N N . THR A 1 117 ? 3.434 -19.891 2.184 1 94.31 117 THR A N 1
ATOM 859 C CA . THR A 1 117 ? 3.34 -19.297 3.518 1 94.31 117 THR A CA 1
ATOM 860 C C . THR A 1 117 ? 2.682 -17.922 3.459 1 94.31 117 THR A C 1
ATOM 862 O O . THR A 1 117 ? 1.764 -17.641 4.23 1 94.31 117 THR A O 1
ATOM 865 N N . VAL A 1 118 ? 3.096 -17.078 2.539 1 95.25 118 VAL A N 1
ATOM 866 C CA . VAL A 1 118 ? 2.533 -15.75 2.369 1 95.25 118 VAL A CA 1
ATOM 867 C C . VAL A 1 118 ? 1.055 -15.852 2.002 1 95.25 118 VAL A C 1
ATOM 869 O O . VAL A 1 118 ? 0.222 -15.125 2.545 1 95.25 118 VAL A O 1
ATOM 872 N N . GLU A 1 119 ? 0.768 -16.766 1.112 1 94.44 119 GLU A N 1
ATOM 873 C CA . GLU A 1 119 ? -0.603 -16.953 0.646 1 94.44 119 GLU A CA 1
ATOM 874 C C . GLU A 1 119 ? -1.529 -17.328 1.796 1 94.44 119 GLU A C 1
ATOM 876 O O . GLU A 1 119 ? -2.625 -16.781 1.927 1 94.44 119 GLU A O 1
ATOM 881 N N . ARG A 1 120 ? -1.087 -18.266 2.576 1 93.69 120 ARG A N 1
ATOM 882 C CA . ARG A 1 120 ? -1.899 -18.734 3.693 1 93.69 120 ARG A CA 1
ATOM 883 C C . ARG A 1 120 ? -2.162 -17.609 4.688 1 93.69 120 ARG A C 1
ATOM 885 O O . ARG A 1 120 ? -3.303 -17.391 5.102 1 93.69 120 ARG A O 1
ATOM 892 N N . ALA A 1 121 ? -1.139 -16.922 5.059 1 91.75 121 ALA A N 1
ATOM 893 C CA . ALA A 1 121 ? -1.275 -15.812 6.004 1 91.75 121 ALA A CA 1
ATOM 894 C C . ALA A 1 121 ? -2.164 -14.719 5.434 1 91.75 121 ALA A C 1
ATOM 896 O O . ALA A 1 121 ? -2.996 -14.148 6.145 1 91.75 121 ALA A O 1
ATOM 897 N N . SER A 1 122 ? -1.987 -14.43 4.195 1 93.5 122 SER A N 1
ATOM 898 C CA . SER A 1 122 ? -2.764 -13.398 3.514 1 93.5 122 SER A CA 1
ATOM 899 C C . SER A 1 122 ? -4.242 -13.766 3.459 1 93.5 122 SER A C 1
ATOM 901 O O . SER A 1 122 ? -5.105 -12.938 3.77 1 93.5 122 SER A O 1
ATOM 903 N N . LEU A 1 123 ? -4.492 -14.961 3.102 1 93.5 123 LEU A N 1
ATOM 904 C CA . LEU A 1 123 ? -5.875 -15.414 3.002 1 93.5 123 LEU A CA 1
ATOM 905 C C . LEU A 1 123 ? -6.555 -15.383 4.367 1 93.5 123 LEU A C 1
ATOM 907 O O . LEU A 1 123 ? -7.715 -14.984 4.48 1 93.5 123 LEU A O 1
ATOM 911 N N . GLU A 1 124 ? -5.832 -15.797 5.379 1 92.69 124 GLU A N 1
ATOM 912 C CA . GLU A 1 124 ? -6.371 -15.75 6.738 1 92.69 124 GLU A CA 1
ATOM 913 C C . GLU A 1 124 ? -6.723 -14.328 7.148 1 92.69 124 GLU A C 1
ATOM 915 O O . GLU A 1 124 ? -7.785 -14.086 7.727 1 92.69 124 GLU A O 1
ATOM 920 N N . ARG A 1 125 ? -5.871 -13.422 6.906 1 92.75 125 ARG A N 1
ATOM 921 C CA . ARG A 1 125 ? -6.133 -12.023 7.234 1 92.75 125 ARG A CA 1
ATOM 922 C C . ARG A 1 125 ? -7.363 -11.508 6.496 1 92.75 125 ARG A C 1
ATOM 924 O O . ARG A 1 125 ? -8.211 -10.828 7.086 1 92.75 125 ARG A O 1
ATOM 931 N N . HIS A 1 126 ? -7.461 -11.82 5.219 1 95.44 126 HIS A N 1
ATOM 932 C CA . HIS A 1 126 ? -8.57 -11.305 4.43 1 95.44 126 HIS A CA 1
ATOM 933 C C . HIS A 1 126 ? -9.891 -11.953 4.84 1 95.44 126 HIS A C 1
ATOM 935 O O . HIS A 1 126 ? -10.945 -11.32 4.762 1 95.44 126 HIS A O 1
ATOM 941 N N . ALA A 1 127 ? -9.773 -13.211 5.289 1 95.75 127 ALA A N 1
ATOM 942 C CA . ALA A 1 127 ? -10.969 -13.828 5.863 1 95.75 127 ALA A CA 1
ATOM 943 C C . ALA A 1 127 ? -11.438 -13.062 7.102 1 95.75 127 ALA A C 1
ATOM 945 O O . ALA A 1 127 ? -12.633 -12.812 7.266 1 95.75 127 ALA A O 1
ATOM 946 N N . ARG A 1 128 ? -10.516 -12.664 7.93 1 95.12 128 ARG A N 1
ATOM 947 C CA . ARG A 1 128 ? -10.844 -11.883 9.117 1 95.12 128 ARG A CA 1
ATOM 948 C C . ARG A 1 128 ? -11.391 -10.508 8.734 1 95.12 128 ARG A C 1
ATOM 950 O O . ARG A 1 128 ? -12.312 -10 9.375 1 95.12 128 ARG A O 1
ATOM 957 N N . LEU A 1 129 ? -10.859 -9.961 7.707 1 95.62 129 LEU A N 1
ATOM 958 C CA . LEU A 1 129 ? -11.32 -8.656 7.238 1 95.62 129 LEU A CA 1
ATOM 959 C C . LEU A 1 129 ? -12.758 -8.734 6.75 1 95.62 129 LEU A C 1
ATOM 961 O O . LEU A 1 129 ? -13.586 -7.887 7.094 1 95.62 129 LEU A O 1
ATOM 965 N N . VAL A 1 130 ? -13.008 -9.773 5.953 1 97.12 130 VAL A N 1
ATOM 966 C CA . VAL A 1 130 ? -14.367 -9.969 5.465 1 97.12 130 VAL A CA 1
ATOM 967 C C . VAL A 1 130 ? -15.328 -10.094 6.645 1 97.12 130 VAL A C 1
ATOM 969 O O . VAL A 1 130 ? -16.406 -9.492 6.645 1 97.12 130 VAL A O 1
ATOM 972 N N . ALA A 1 131 ? -14.883 -10.789 7.656 1 96.06 131 ALA A N 1
ATOM 973 C CA . ALA A 1 131 ? -15.711 -11.008 8.836 1 96.06 131 ALA A CA 1
ATOM 974 C C . ALA A 1 131 ? -15.922 -9.703 9.609 1 96.06 131 ALA A C 1
ATOM 976 O O . ALA A 1 131 ? -16.922 -9.547 10.305 1 96.06 131 ALA A O 1
ATOM 977 N N . ALA A 1 132 ? -15.031 -8.766 9.5 1 96.44 132 ALA A N 1
ATOM 978 C CA . ALA A 1 132 ? -15.094 -7.504 10.234 1 96.44 132 ALA A CA 1
ATOM 979 C C . ALA A 1 132 ? -15.945 -6.48 9.492 1 96.44 132 ALA A C 1
ATOM 981 O O . ALA A 1 132 ? -16.328 -5.457 10.055 1 96.44 132 ALA A O 1
ATOM 982 N N . ILE A 1 133 ? -16.188 -6.715 8.211 1 97.31 133 ILE A N 1
ATOM 983 C CA . ILE A 1 133 ? -17.078 -5.863 7.438 1 97.31 133 ILE A CA 1
ATOM 984 C C . ILE A 1 133 ? -18.531 -6.25 7.715 1 97.31 133 ILE A C 1
ATOM 986 O O . ILE A 1 133 ? -18.891 -7.426 7.633 1 97.31 133 ILE A O 1
ATOM 990 N N . PRO A 1 134 ? -19.375 -5.309 8.102 1 96.25 134 PRO A N 1
ATOM 991 C CA . PRO A 1 134 ? -20.781 -5.648 8.312 1 96.25 134 PRO A CA 1
ATOM 992 C C . PRO A 1 134 ? -21.375 -6.43 7.145 1 96.25 134 PRO A C 1
ATOM 994 O O . PRO A 1 134 ? -21.156 -6.074 5.984 1 96.25 134 PRO A O 1
ATOM 997 N N . ARG A 1 135 ? -22.109 -7.508 7.422 1 94.81 135 ARG A N 1
ATOM 998 C CA . ARG A 1 135 ? -22.609 -8.445 6.426 1 94.81 135 ARG A CA 1
ATOM 999 C C . ARG A 1 135 ? -23.375 -7.711 5.324 1 94.81 135 ARG A C 1
ATOM 1001 O O . ARG A 1 135 ? -23.203 -8.008 4.141 1 94.81 135 ARG A O 1
ATOM 1008 N N . ARG A 1 136 ? -24.141 -6.699 5.703 1 95.94 136 ARG A N 1
ATOM 1009 C CA .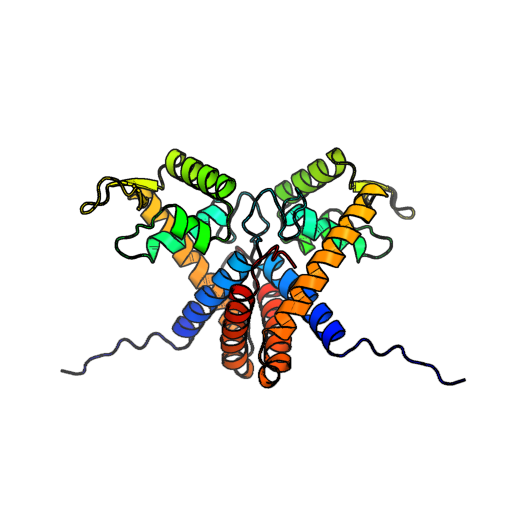 ARG A 1 136 ? -24.984 -5.977 4.762 1 95.94 136 ARG A CA 1
ATOM 1010 C C . ARG A 1 136 ? -24.156 -5.117 3.816 1 95.94 136 ARG A C 1
ATOM 1012 O O . ARG A 1 136 ? -24.641 -4.715 2.754 1 95.94 136 ARG A O 1
ATOM 1019 N N . GLU A 1 137 ? -22.875 -4.855 4.23 1 97.06 137 GLU A N 1
ATOM 1020 C CA . GLU A 1 137 ? -22.031 -3.965 3.449 1 97.06 137 GLU A CA 1
ATOM 1021 C C . GLU A 1 137 ? -21.016 -4.75 2.627 1 97.06 137 GLU A C 1
ATOM 1023 O O . GLU A 1 137 ? -20.344 -4.188 1.759 1 97.06 137 GLU A O 1
ATOM 1028 N N . ARG A 1 138 ? -20.906 -6.027 2.77 1 96.81 138 ARG A N 1
ATOM 1029 C CA . ARG A 1 138 ? -19.812 -6.824 2.229 1 96.81 138 ARG A CA 1
ATOM 1030 C C . ARG A 1 138 ? -19.797 -6.773 0.705 1 96.81 138 ARG A C 1
ATOM 1032 O O . ARG A 1 138 ? -18.766 -6.469 0.097 1 96.81 138 ARG A O 1
ATOM 1039 N N . ALA A 1 139 ? -20.938 -7.035 0.122 1 96.25 139 ALA A N 1
ATOM 1040 C CA . ALA A 1 139 ? -21.016 -7.027 -1.337 1 96.25 139 ALA A CA 1
ATOM 1041 C C . ALA A 1 139 ? -20.656 -5.652 -1.896 1 96.25 139 ALA A C 1
ATOM 1043 O O . ALA A 1 139 ? -19.953 -5.551 -2.902 1 96.25 139 ALA A O 1
ATOM 1044 N N . ARG A 1 140 ? -21.125 -4.625 -1.235 1 96.94 140 ARG A N 1
ATOM 1045 C CA . ARG A 1 140 ? -20.844 -3.25 -1.637 1 96.94 140 ARG A CA 1
ATOM 1046 C C . ARG A 1 140 ? -19.359 -2.947 -1.549 1 96.94 140 ARG A C 1
ATOM 1048 O O . ARG A 1 140 ? -18.781 -2.383 -2.479 1 96.94 140 ARG A O 1
ATOM 1055 N N . VAL A 1 141 ? -18.734 -3.375 -0.486 1 98.12 141 VAL A N 1
ATOM 1056 C CA . VAL A 1 141 ? -17.312 -3.096 -0.249 1 98.12 141 VAL A CA 1
ATOM 1057 C C . VAL A 1 141 ? -16.469 -3.855 -1.262 1 98.12 141 VAL A C 1
ATOM 1059 O O . VAL A 1 141 ? -15.594 -3.271 -1.911 1 98.12 141 VAL A O 1
ATOM 1062 N N . LEU A 1 142 ? -16.75 -5.133 -1.484 1 98.12 142 LEU A N 1
ATOM 1063 C CA . LEU A 1 142 ? -15.969 -5.949 -2.408 1 98.12 142 LEU A CA 1
ATOM 1064 C C . LEU A 1 142 ? -16.062 -5.402 -3.828 1 98.12 142 LEU A C 1
ATOM 1066 O O . LEU A 1 142 ? -15.039 -5.258 -4.512 1 98.12 142 LEU A O 1
ATOM 1070 N N . GLY A 1 143 ? -17.281 -5.047 -4.242 1 97.94 143 GLY A N 1
ATOM 1071 C CA . GLY A 1 143 ? -17.469 -4.477 -5.566 1 97.94 143 GLY A CA 1
ATOM 1072 C C . GLY A 1 143 ? -16.797 -3.127 -5.738 1 97.94 143 GLY A C 1
ATOM 1073 O O . GLY A 1 143 ? -16.219 -2.842 -6.789 1 97.94 143 GLY A O 1
ATOM 1074 N N . ALA A 1 144 ? -16.844 -2.311 -4.73 1 98.19 144 ALA A N 1
ATOM 1075 C CA . ALA A 1 144 ? -16.281 -0.965 -4.773 1 98.19 144 ALA A CA 1
ATOM 1076 C C . ALA A 1 144 ? -14.766 -1.017 -4.914 1 98.19 144 ALA A C 1
ATOM 1078 O O . ALA A 1 144 ? -14.172 -0.199 -5.625 1 98.19 144 ALA A O 1
ATOM 1079 N N . ILE A 1 145 ? -14.102 -1.959 -4.238 1 98.06 145 ILE A N 1
ATOM 1080 C CA . ILE A 1 145 ? -12.648 -2.08 -4.305 1 98.06 145 ILE A CA 1
ATOM 1081 C C . ILE A 1 145 ? -12.234 -2.486 -5.715 1 98.06 145 ILE A C 1
ATOM 1083 O O . ILE A 1 145 ? -11.203 -2.027 -6.219 1 98.06 145 ILE A O 1
ATOM 1087 N N . GLU A 1 146 ? -13.062 -3.309 -6.34 1 98.12 146 GLU A N 1
ATOM 1088 C CA . GLU A 1 146 ? -12.797 -3.699 -7.719 1 98.12 146 GLU A CA 1
ATOM 1089 C C . GLU A 1 146 ? -12.914 -2.506 -8.664 1 98.12 146 GLU A C 1
ATOM 1091 O O . GLU A 1 146 ? -12.07 -2.324 -9.555 1 98.12 146 GLU A O 1
ATOM 1096 N N . ILE A 1 147 ? -13.914 -1.682 -8.469 1 98.06 147 ILE A N 1
ATOM 1097 C CA . ILE A 1 147 ? -14.109 -0.483 -9.281 1 98.06 147 ILE A CA 1
ATOM 1098 C C . ILE A 1 147 ? -12.93 0.469 -9.078 1 98.06 147 ILE A C 1
ATOM 1100 O O . ILE A 1 147 ? -12.406 1.034 -10.047 1 98.06 147 ILE A O 1
ATOM 1104 N N . LEU A 1 148 ? -12.477 0.609 -7.855 1 97.75 148 LEU A N 1
ATOM 1105 C CA . LEU A 1 148 ? -11.336 1.478 -7.562 1 97.75 148 LEU A CA 1
ATOM 1106 C C . LEU A 1 148 ? -10.078 0.976 -8.25 1 97.75 148 LEU A C 1
ATOM 1108 O O . LEU A 1 148 ? -9.328 1.763 -8.844 1 97.75 148 LEU A O 1
ATOM 1112 N N . ALA A 1 149 ? -9.852 -0.339 -8.156 1 97.12 149 ALA A N 1
ATOM 1113 C CA . ALA A 1 149 ? -8.68 -0.921 -8.797 1 97.12 149 ALA A CA 1
ATOM 1114 C C . ALA A 1 149 ? -8.688 -0.655 -10.305 1 97.12 149 ALA A C 1
ATOM 1116 O O . ALA A 1 149 ? -7.648 -0.35 -10.891 1 97.12 149 ALA A O 1
ATOM 1117 N N . GLU A 1 150 ? -9.812 -0.732 -10.914 1 97 150 GLU A N 1
ATOM 1118 C CA . GLU A 1 150 ? -9.93 -0.454 -12.344 1 97 150 GLU A CA 1
ATOM 1119 C C . GLU A 1 150 ? -9.641 1.013 -12.641 1 97 150 GLU A C 1
ATOM 1121 O O . GLU A 1 150 ? -8.938 1.326 -13.609 1 97 150 GLU A O 1
ATOM 1126 N N . ALA A 1 151 ? -10.195 1.885 -11.852 1 96.69 151 ALA A N 1
ATOM 1127 C CA . ALA A 1 151 ? -9.938 3.312 -12.023 1 96.69 151 ALA A CA 1
ATOM 1128 C C . ALA A 1 151 ? -8.445 3.621 -11.859 1 96.69 151 ALA A C 1
ATOM 1130 O O . ALA A 1 151 ? -7.891 4.422 -12.617 1 96.69 151 ALA A O 1
ATOM 1131 N N . MET A 1 152 ? -7.797 2.979 -10.898 1 95.69 152 MET A N 1
ATOM 1132 C CA . MET A 1 152 ? -6.379 3.201 -10.648 1 95.69 152 MET A CA 1
ATOM 1133 C C . MET A 1 152 ? -5.531 2.695 -11.812 1 95.69 152 MET A C 1
ATOM 1135 O O . MET A 1 152 ? -4.504 3.289 -12.141 1 95.69 152 MET A O 1
ATOM 1139 N N . ALA A 1 153 ? -5.941 1.606 -12.375 1 94.56 153 ALA A N 1
ATOM 1140 C CA . ALA A 1 153 ? -5.23 1.074 -13.539 1 94.56 153 ALA A CA 1
ATOM 1141 C C . ALA A 1 153 ? -5.297 2.045 -14.719 1 94.56 153 ALA A C 1
ATOM 1143 O O . ALA A 1 153 ? -4.371 2.111 -15.523 1 94.56 153 ALA A O 1
ATOM 1144 N N . ALA A 1 154 ? -6.371 2.799 -14.781 1 93.31 154 ALA A N 1
ATOM 1145 C CA . ALA A 1 154 ? -6.586 3.748 -15.867 1 93.31 154 ALA A CA 1
ATOM 1146 C C . ALA A 1 154 ? -5.848 5.059 -15.609 1 93.31 154 ALA A C 1
ATOM 1148 O O . ALA A 1 154 ? -5.66 5.863 -16.516 1 93.31 154 ALA A O 1
ATOM 1149 N N . VAL A 1 155 ? -5.477 5.289 -14.266 1 90.56 155 VAL A N 1
ATOM 1150 C CA . VAL A 1 155 ? -4.789 6.512 -13.875 1 90.56 155 VAL A CA 1
ATOM 1151 C C . VAL A 1 155 ? -3.424 6.172 -13.281 1 90.56 155 VAL A C 1
ATOM 1153 O O . VAL A 1 155 ? -3.232 6.242 -12.062 1 90.56 155 VAL A O 1
ATOM 1156 N N . PRO A 1 156 ? -2.451 5.742 -14.016 1 78.44 156 PRO A N 1
ATOM 1157 C CA . PRO A 1 156 ? -1.149 5.375 -13.453 1 78.44 156 PRO A CA 1
ATOM 1158 C C . PRO A 1 156 ? -0.494 6.527 -12.695 1 78.44 156 PRO A C 1
ATOM 1160 O O . PRO A 1 156 ? -0.815 7.691 -12.93 1 78.44 156 PRO A O 1
ATOM 1163 N N . PRO A 1 157 ? 0.331 6.016 -11.688 1 70.56 157 PRO A N 1
ATOM 1164 C CA . PRO A 1 157 ? 1.052 7.055 -10.953 1 70.56 157 PRO A CA 1
ATOM 1165 C C . PRO A 1 157 ? 1.958 7.895 -11.852 1 70.56 157 PRO A C 1
ATOM 1167 O O . PRO A 1 157 ? 2.412 7.414 -12.891 1 70.56 157 PRO A O 1
ATOM 1170 N N . GLY A 1 158 ? 2.195 9.242 -11.57 1 62.72 158 GLY A N 1
ATOM 1171 C CA . GLY A 1 158 ? 3.084 10.102 -12.336 1 62.72 158 GLY A CA 1
ATOM 1172 C C . GLY A 1 158 ? 2.467 10.594 -13.633 1 62.72 158 GLY A C 1
ATOM 1173 O O . GLY A 1 158 ? 3.172 11.094 -14.508 1 62.72 158 GLY A O 1
ATOM 1174 N N . GLY A 1 159 ? 1.313 10.086 -14.109 1 46.16 159 GLY A N 1
ATOM 1175 C CA . GLY A 1 159 ? 0.878 10.523 -15.422 1 46.16 159 GLY A CA 1
ATOM 1176 C C . GLY A 1 159 ? 1.146 11.992 -15.68 1 46.16 159 GLY A C 1
ATOM 1177 O O . GLY A 1 159 ? 1.11 12.805 -14.75 1 46.16 159 GLY A O 1
ATOM 1178 N N . GLU A 1 160 ? 2.209 12.32 -16.531 1 36.22 160 GLU A N 1
ATOM 1179 C CA . GLU A 1 160 ? 2.438 13.578 -17.234 1 36.22 160 GLU A CA 1
ATOM 1180 C C . GLU A 1 160 ? 1.119 14.273 -17.578 1 36.22 160 GLU A C 1
ATOM 1182 O O . GLU A 1 160 ? 0.296 13.727 -18.312 1 36.22 160 GLU A O 1
ATOM 1187 N N . GLY A 1 161 ? 0.244 14.727 -16.734 1 27.91 161 GLY A N 1
ATOM 1188 C CA . GLY A 1 161 ? -0.369 15.836 -17.438 1 27.91 161 GLY A CA 1
ATOM 1189 C C . GLY A 1 161 ? 0.605 16.969 -17.734 1 27.91 161 GLY A C 1
ATOM 1190 O O . GLY A 1 161 ? 1.657 17.062 -17.094 1 27.91 161 GLY A O 1
ATOM 1191 N N . MET B 1 1 ? -24.312 -39.625 -10.117 1 41.5 1 MET B N 1
ATOM 1192 C CA . MET B 1 1 ? -22.969 -39.031 -10.125 1 41.5 1 MET B CA 1
ATOM 1193 C C . MET B 1 1 ? -23.016 -37.594 -9.578 1 41.5 1 MET B C 1
ATOM 1195 O O . MET B 1 1 ? -23.406 -36.656 -10.289 1 41.5 1 MET B O 1
ATOM 1199 N N . THR B 1 2 ? -23.469 -37.312 -8.352 1 46.88 2 THR B N 1
ATOM 1200 C CA . THR B 1 2 ? -23.75 -36.031 -7.672 1 46.88 2 THR B CA 1
ATOM 1201 C C . THR B 1 2 ? -22.5 -35.156 -7.684 1 46.88 2 THR B C 1
ATOM 1203 O O . THR B 1 2 ? -21.453 -35.531 -7.16 1 46.88 2 THR B O 1
ATOM 1206 N N . THR B 1 3 ? -22.234 -34.531 -8.82 1 45.06 3 THR B N 1
ATOM 1207 C CA . THR B 1 3 ? -21.109 -33.594 -8.961 1 45.06 3 THR B CA 1
ATOM 1208 C C . THR B 1 3 ? -20.984 -32.688 -7.73 1 45.06 3 THR B C 1
ATOM 1210 O O . THR B 1 3 ? -21.891 -31.922 -7.434 1 45.06 3 THR B O 1
ATOM 1213 N N . SER B 1 4 ? -20.609 -33.219 -6.547 1 46.12 4 SER B N 1
ATOM 1214 C CA . SER B 1 4 ? -20.297 -32.469 -5.336 1 46.12 4 SER B CA 1
ATOM 1215 C C . SER B 1 4 ? -19.516 -31.203 -5.656 1 46.12 4 SER B C 1
ATOM 1217 O O . SER B 1 4 ? -18.297 -31.25 -5.883 1 46.12 4 SER B O 1
ATOM 1219 N N . THR B 1 5 ? -19.984 -30.25 -6.426 1 46.84 5 THR B N 1
ATOM 1220 C CA . THR B 1 5 ? -19.375 -28.938 -6.605 1 46.84 5 THR B C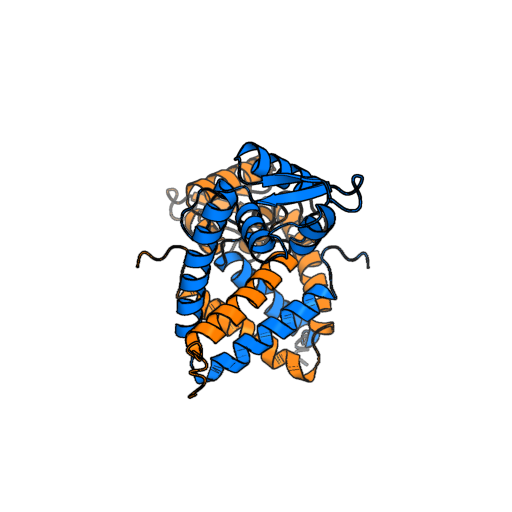A 1
ATOM 1221 C C . THR B 1 5 ? -18.906 -28.375 -5.266 1 46.84 5 THR B C 1
ATOM 1223 O O . THR B 1 5 ? -19.703 -28.156 -4.363 1 46.84 5 THR B O 1
ATOM 1226 N N . THR B 1 6 ? -17.812 -28.766 -4.637 1 51.16 6 THR B N 1
ATOM 1227 C CA . THR B 1 6 ? -17.188 -28.25 -3.428 1 51.16 6 THR B CA 1
ATOM 1228 C C . THR B 1 6 ? -17.344 -26.734 -3.338 1 51.16 6 THR B C 1
ATOM 1230 O O . THR B 1 6 ? -16.719 -26 -4.094 1 51.16 6 THR B O 1
ATOM 1233 N N . THR B 1 7 ? -18.484 -26.141 -3.191 1 55.25 7 THR B N 1
ATOM 1234 C CA . THR B 1 7 ? -18.875 -24.734 -3.08 1 55.25 7 THR B CA 1
ATOM 1235 C C . THR B 1 7 ? -18.047 -24.031 -2.016 1 55.25 7 THR B C 1
ATOM 1237 O O . THR B 1 7 ? -18.062 -24.406 -0.843 1 55.25 7 THR B O 1
ATOM 1240 N N . VAL B 1 8 ? -16.922 -23.484 -2.336 1 65.56 8 VAL B N 1
ATOM 1241 C CA . VAL B 1 8 ? -16.172 -22.641 -1.419 1 65.56 8 VAL B CA 1
ATOM 1242 C C . VAL B 1 8 ? -17.141 -21.766 -0.614 1 65.56 8 VAL B C 1
ATOM 1244 O O . VAL B 1 8 ? -18.031 -21.125 -1.182 1 65.56 8 VAL B O 1
ATOM 1247 N N . PRO B 1 9 ? -17.141 -22 0.69 1 72.5 9 PRO B N 1
ATOM 1248 C CA . PRO B 1 9 ? -18.016 -21.156 1.503 1 72.5 9 PRO B CA 1
ATOM 1249 C C . PRO B 1 9 ? -17.938 -19.672 1.129 1 72.5 9 PRO B C 1
ATOM 1251 O O . PRO B 1 9 ? -16.891 -19.203 0.693 1 72.5 9 PRO B O 1
ATOM 1254 N N . THR B 1 10 ? -19.062 -19.078 1.028 1 79 10 THR B N 1
ATOM 1255 C CA . THR B 1 10 ? -19.219 -17.688 0.631 1 79 10 THR B CA 1
ATOM 1256 C C . THR B 1 10 ? -18.141 -16.812 1.266 1 79 10 THR B C 1
ATOM 1258 O O . THR B 1 10 ? -17.547 -15.953 0.598 1 79 10 THR B O 1
ATOM 1261 N N . GLY B 1 11 ? -17.797 -17.172 2.467 1 87.56 11 GLY B N 1
ATOM 1262 C CA . GLY B 1 11 ? -16.781 -16.406 3.178 1 87.56 11 GLY B CA 1
ATOM 1263 C C . GLY B 1 11 ? -15.406 -16.531 2.561 1 87.56 11 GLY B C 1
ATOM 1264 O O . GLY B 1 11 ? -14.672 -15.539 2.463 1 87.56 11 GLY B O 1
ATOM 1265 N N . GLU B 1 12 ? -15.148 -17.766 2.158 1 90.19 12 GLU B N 1
ATOM 1266 C CA . GLU B 1 12 ? -13.844 -18 1.55 1 90.19 12 GLU B CA 1
ATOM 1267 C C . GLU B 1 12 ? -13.734 -17.312 0.19 1 90.19 12 GLU B C 1
ATOM 1269 O O . GLU B 1 12 ? -12.688 -16.766 -0.149 1 90.19 12 GLU B O 1
ATOM 1274 N N . ARG B 1 13 ? -14.828 -17.375 -0.568 1 94.62 13 ARG B N 1
ATOM 1275 C CA . ARG B 1 13 ? -14.844 -16.719 -1.865 1 94.62 13 ARG B CA 1
ATOM 1276 C C . ARG B 1 13 ? -14.703 -15.203 -1.704 1 94.62 13 ARG B C 1
ATOM 1278 O O . ARG B 1 13 ? -13.992 -14.555 -2.479 1 94.62 13 ARG B O 1
ATOM 1285 N N . ASP B 1 14 ? -15.414 -14.672 -0.689 1 96.81 14 ASP B N 1
ATOM 1286 C CA . ASP B 1 14 ? -15.32 -13.242 -0.416 1 96.81 14 ASP B CA 1
ATOM 1287 C C . ASP B 1 14 ? -13.891 -12.852 -0.027 1 96.81 14 ASP B C 1
ATOM 1289 O O . ASP B 1 14 ? -13.391 -11.805 -0.44 1 96.81 14 ASP B O 1
ATOM 1293 N N . ALA B 1 15 ? -13.219 -13.742 0.701 1 96.69 15 ALA B N 1
ATOM 1294 C CA . ALA B 1 15 ? -11.852 -13.477 1.127 1 96.69 15 ALA B CA 1
ATOM 1295 C C . ALA B 1 15 ? -10.898 -13.469 -0.065 1 96.69 15 ALA B C 1
ATOM 1297 O O . ALA B 1 15 ? -10.008 -12.617 -0.155 1 96.69 15 ALA B O 1
ATOM 1298 N N . LEU B 1 16 ? -11.086 -14.398 -0.983 1 96.31 16 LEU B N 1
ATOM 1299 C CA . LEU B 1 16 ? -10.258 -14.477 -2.18 1 96.31 16 LEU B CA 1
ATOM 1300 C C . LEU B 1 16 ? -10.453 -13.234 -3.051 1 96.31 16 LEU B C 1
ATOM 1302 O O . LEU B 1 16 ? -9.477 -12.68 -3.564 1 96.31 16 LEU B O 1
ATOM 1306 N N . ARG B 1 17 ? -11.711 -12.859 -3.17 1 96.81 17 ARG B N 1
ATOM 1307 C CA . ARG B 1 17 ? -12.055 -11.688 -3.971 1 96.81 17 ARG B CA 1
ATOM 1308 C C . ARG B 1 17 ? -11.469 -10.422 -3.363 1 96.81 17 ARG B C 1
ATOM 1310 O O . ARG B 1 17 ? -10.867 -9.609 -4.07 1 96.81 17 ARG B O 1
ATOM 1317 N N . LEU B 1 18 ? -11.578 -10.266 -2.059 1 97.38 18 LEU B N 1
ATOM 1318 C CA . LEU B 1 18 ? -11.047 -9.102 -1.367 1 97.38 18 LEU B CA 1
ATOM 1319 C C . LEU B 1 18 ? -9.523 -9.062 -1.468 1 97.38 18 LEU B C 1
ATOM 1321 O O . LEU B 1 18 ? -8.938 -8.008 -1.737 1 97.38 18 LEU B O 1
ATOM 1325 N N . ARG B 1 19 ? -8.922 -10.195 -1.283 1 96.56 19 ARG B N 1
ATOM 1326 C CA . ARG B 1 19 ? -7.469 -10.281 -1.362 1 96.56 19 ARG B CA 1
ATOM 1327 C C . ARG B 1 19 ? -6.965 -9.82 -2.727 1 96.56 19 ARG B C 1
ATOM 1329 O O . ARG B 1 19 ? -6.062 -8.984 -2.812 1 96.56 19 ARG B O 1
ATOM 1336 N N . ALA B 1 20 ? -7.57 -10.328 -3.768 1 96.5 20 ALA B N 1
ATOM 1337 C CA . ALA B 1 20 ? -7.129 -10.008 -5.121 1 96.5 20 ALA B CA 1
ATOM 1338 C C . ALA B 1 20 ? -7.27 -8.516 -5.402 1 96.5 20 ALA B C 1
ATOM 1340 O O . ALA B 1 20 ? -6.352 -7.887 -5.934 1 96.5 20 ALA B O 1
ATOM 1341 N N . SER B 1 21 ? -8.43 -7.949 -5.055 1 97.38 21 SER B N 1
ATOM 1342 C CA . SER B 1 21 ? -8.68 -6.547 -5.371 1 97.38 21 SER B CA 1
ATOM 1343 C C . SER B 1 21 ? -7.859 -5.621 -4.484 1 97.38 21 SER B C 1
ATOM 1345 O O . SER B 1 21 ? -7.336 -4.605 -4.949 1 97.38 21 SER B O 1
ATOM 1347 N N . LEU B 1 22 ? -7.676 -5.938 -3.221 1 96.81 22 LEU B N 1
ATOM 1348 C CA . LEU B 1 22 ? -6.902 -5.109 -2.301 1 96.81 22 LEU B CA 1
ATOM 1349 C C . LEU B 1 22 ? -5.422 -5.137 -2.656 1 96.81 22 LEU B C 1
ATOM 1351 O O . LEU B 1 22 ? -4.75 -4.102 -2.625 1 96.81 22 LEU B O 1
ATOM 1355 N N . GLN B 1 23 ? -4.918 -6.258 -3.008 1 96.38 23 GLN B N 1
ATOM 1356 C CA . GLN B 1 23 ? -3.529 -6.344 -3.445 1 96.38 23 GLN B CA 1
ATOM 1357 C C . GLN B 1 23 ? -3.299 -5.516 -4.707 1 96.38 23 GLN B C 1
ATOM 1359 O O . GLN B 1 23 ? -2.273 -4.844 -4.84 1 96.38 23 GLN B O 1
ATOM 1364 N N . ARG B 1 24 ? -4.234 -5.629 -5.582 1 96.75 24 ARG B N 1
ATOM 1365 C CA . ARG B 1 24 ? -4.133 -4.824 -6.797 1 96.75 24 ARG B CA 1
ATOM 1366 C C . ARG B 1 24 ? -4.125 -3.336 -6.469 1 96.75 24 ARG B C 1
ATOM 1368 O O . ARG B 1 24 ? -3.328 -2.578 -7.023 1 96.75 24 ARG B O 1
ATOM 1375 N N . VAL B 1 25 ? -4.98 -2.891 -5.566 1 96.88 25 VAL B N 1
ATOM 1376 C CA . VAL B 1 25 ? -5.043 -1.494 -5.145 1 96.88 25 VAL B CA 1
ATOM 1377 C C . VAL B 1 25 ? -3.705 -1.08 -4.535 1 96.88 25 VAL B C 1
ATOM 1379 O O . VAL B 1 25 ? -3.168 -0.019 -4.859 1 96.88 25 VAL B O 1
ATOM 1382 N N . VAL B 1 26 ? -3.154 -1.926 -3.703 1 95.31 26 VAL B N 1
ATOM 1383 C CA . VAL B 1 26 ? -1.889 -1.621 -3.043 1 95.31 26 VAL B CA 1
ATOM 1384 C C . VAL B 1 26 ? -0.785 -1.471 -4.086 1 95.31 26 VAL B C 1
ATOM 1386 O O . VAL B 1 26 ? -0.03 -0.496 -4.066 1 95.31 26 VAL B O 1
ATOM 1389 N N . ARG B 1 27 ? -0.715 -2.355 -4.992 1 95.06 27 ARG B N 1
ATOM 1390 C CA . ARG B 1 27 ? 0.304 -2.297 -6.035 1 95.06 27 ARG B CA 1
ATOM 1391 C C . ARG B 1 27 ? 0.143 -1.044 -6.891 1 95.06 27 ARG B C 1
ATOM 1393 O O . ARG B 1 27 ? 1.122 -0.355 -7.18 1 95.06 27 ARG B O 1
ATOM 1400 N N . LEU B 1 28 ? -1.036 -0.715 -7.23 1 93.88 28 LEU B N 1
ATOM 1401 C CA . LEU B 1 28 ? -1.308 0.398 -8.133 1 93.88 28 LEU B CA 1
ATOM 1402 C C . LEU B 1 28 ? -1.154 1.732 -7.41 1 93.88 28 LEU B C 1
ATOM 1404 O O . LEU B 1 28 ? -1.077 2.783 -8.055 1 93.88 28 LEU B O 1
ATOM 1408 N N . SER B 1 29 ? -1.113 1.731 -6.094 1 93.62 29 SER B N 1
ATOM 1409 C CA . SER B 1 29 ? -0.945 2.961 -5.328 1 93.62 29 SER B CA 1
ATOM 1410 C C . SER B 1 29 ? 0.489 3.475 -5.41 1 93.62 29 SER B C 1
ATOM 1412 O O . SER B 1 29 ? 0.765 4.621 -5.062 1 93.62 29 SER B O 1
ATOM 1414 N N . GLY B 1 30 ? 1.401 2.576 -5.816 1 92.12 30 GLY B N 1
ATOM 1415 C CA . GLY B 1 30 ? 2.812 2.928 -5.84 1 92.12 30 GLY B CA 1
ATOM 1416 C C . GLY B 1 30 ? 3.516 2.66 -4.523 1 92.12 30 GLY B C 1
ATOM 1417 O O . GLY B 1 30 ? 4.691 2.992 -4.363 1 92.12 30 GLY B O 1
ATOM 1418 N N . ALA B 1 31 ? 2.838 1.985 -3.613 1 92.25 31 ALA B N 1
ATOM 1419 C CA . ALA B 1 31 ? 3.344 1.797 -2.256 1 92.25 31 ALA B CA 1
ATOM 1420 C C . ALA B 1 31 ? 4.531 0.838 -2.24 1 92.25 31 ALA B C 1
ATOM 1422 O O . ALA B 1 31 ? 5.305 0.813 -1.281 1 92.25 31 ALA B O 1
ATOM 1423 N N . LEU B 1 32 ? 4.727 0.1 -3.328 1 93.56 32 LEU B N 1
ATOM 1424 C CA . LEU B 1 32 ? 5.77 -0.918 -3.33 1 93.56 32 LEU B CA 1
ATOM 1425 C C . LEU B 1 32 ? 7.07 -0.365 -3.906 1 93.56 32 LEU B C 1
ATOM 1427 O O . LEU B 1 32 ? 8.117 -1.01 -3.82 1 93.56 32 LEU B O 1
ATOM 1431 N N . GLU B 1 33 ? 7.012 0.825 -4.496 1 91.31 33 GLU B N 1
ATOM 1432 C CA . GLU B 1 33 ? 8.211 1.493 -4.996 1 91.31 33 GLU B CA 1
ATOM 1433 C C . GLU B 1 33 ? 9.078 1.998 -3.85 1 91.31 33 GLU B C 1
ATOM 1435 O O . GLU B 1 33 ? 8.656 2.857 -3.074 1 91.31 33 GLU B O 1
ATOM 1440 N N . PRO B 1 34 ? 10.273 1.592 -3.777 1 86.31 34 PRO B N 1
ATOM 1441 C CA . PRO B 1 34 ? 11.062 1.857 -2.572 1 86.31 34 PRO B CA 1
ATOM 1442 C C . PRO B 1 34 ? 11.602 3.285 -2.523 1 86.31 34 PRO B C 1
ATOM 1444 O O . PRO B 1 34 ? 11.789 3.842 -1.438 1 86.31 34 PRO B O 1
ATOM 1447 N N . ASP B 1 35 ? 11.875 3.855 -3.654 1 86.19 35 ASP B N 1
ATOM 1448 C CA . ASP B 1 35 ? 12.703 5.055 -3.6 1 86.19 35 ASP B CA 1
ATOM 1449 C C . ASP B 1 35 ? 12.031 6.219 -4.328 1 86.19 35 ASP B C 1
ATOM 1451 O O . ASP B 1 35 ? 12.656 7.254 -4.562 1 86.19 35 ASP B O 1
ATOM 1455 N N . ARG B 1 36 ? 10.828 6.016 -4.68 1 83 36 ARG B N 1
ATOM 1456 C CA . ARG B 1 36 ? 10.141 7.078 -5.402 1 83 36 ARG B CA 1
ATOM 1457 C C . ARG B 1 36 ? 8.648 7.09 -5.082 1 83 36 ARG B C 1
ATOM 1459 O O . ARG B 1 36 ? 8.055 6.039 -4.82 1 83 36 ARG B O 1
ATOM 1466 N N . THR B 1 37 ? 8.211 8.312 -5.098 1 79.81 37 THR B N 1
ATOM 1467 C CA . THR B 1 37 ? 6.762 8.453 -4.984 1 79.81 37 THR B CA 1
ATOM 1468 C C . THR B 1 37 ? 6.121 8.555 -6.363 1 79.81 37 THR B C 1
ATOM 1470 O O . THR B 1 37 ? 6.805 8.82 -7.355 1 79.81 37 THR B O 1
ATOM 1473 N N . ALA B 1 38 ? 4.887 8.32 -6.348 1 69.56 38 ALA B N 1
ATOM 1474 C CA . ALA B 1 38 ? 4.121 8.391 -7.59 1 69.56 38 ALA B CA 1
ATOM 1475 C C . ALA B 1 38 ? 4.168 9.797 -8.18 1 69.56 38 ALA B C 1
ATOM 1477 O O . ALA B 1 38 ? 4.02 9.969 -9.391 1 69.56 38 ALA B O 1
ATOM 1478 N N . CYS B 1 39 ? 4.43 10.719 -7.316 1 68.5 39 CYS B N 1
ATOM 1479 C CA . CYS B 1 39 ? 4.418 12.102 -7.777 1 68.5 39 CYS B CA 1
ATOM 1480 C C . CYS B 1 39 ? 5.797 12.523 -8.281 1 68.5 39 CYS B C 1
ATOM 1482 O O . CYS B 1 39 ? 5.984 13.664 -8.711 1 68.5 39 CYS B O 1
ATOM 1484 N N . GLY B 1 40 ? 6.773 11.656 -8.227 1 72.44 40 GLY B N 1
ATOM 1485 C CA . GLY B 1 40 ? 8.047 11.93 -8.867 1 72.44 40 GLY B CA 1
ATOM 1486 C C . GLY B 1 40 ? 9.117 12.398 -7.902 1 72.44 40 GLY B C 1
ATOM 1487 O O . GLY B 1 40 ? 10.234 12.727 -8.312 1 72.44 40 GLY B O 1
ATOM 1488 N N . LEU B 1 41 ? 8.781 12.516 -6.625 1 79.75 41 LEU B N 1
ATOM 1489 C CA . LEU B 1 41 ? 9.789 12.891 -5.641 1 79.75 41 LEU B CA 1
ATOM 1490 C C . LEU B 1 41 ? 10.633 11.68 -5.246 1 79.75 41 LEU B C 1
ATOM 1492 O O . LEU B 1 41 ? 10.133 10.562 -5.172 1 79.75 41 LEU B O 1
ATOM 1496 N N . ASP B 1 42 ? 11.875 12.016 -5.039 1 87.06 42 ASP B N 1
ATOM 1497 C CA . ASP B 1 42 ? 12.797 10.969 -4.602 1 87.06 42 ASP B CA 1
ATOM 1498 C C . ASP B 1 42 ? 12.617 10.664 -3.117 1 87.06 42 ASP B C 1
ATOM 1500 O O . ASP B 1 42 ? 13.531 10.891 -2.32 1 87.06 42 ASP B O 1
ATOM 1504 N N . LEU B 1 43 ? 11.5 10.242 -2.719 1 92.25 43 LEU B N 1
ATOM 1505 C CA . LEU B 1 43 ? 11.086 9.828 -1.381 1 92.25 43 LEU B CA 1
ATOM 1506 C C . LEU B 1 43 ? 10.477 8.438 -1.405 1 92.25 43 LEU B C 1
ATOM 1508 O O . LEU B 1 43 ? 9.773 8.078 -2.354 1 92.25 43 LEU B O 1
ATOM 1512 N N . SER B 1 44 ? 10.766 7.688 -0.413 1 92.81 44 SER B N 1
ATOM 1513 C CA . SER B 1 44 ? 10.023 6.441 -0.265 1 92.81 44 SER B CA 1
ATOM 1514 C C . SER B 1 44 ? 8.555 6.711 0.062 1 92.81 44 SER B C 1
ATOM 1516 O O . SER B 1 44 ? 8.211 7.789 0.55 1 92.81 44 SER B O 1
ATOM 1518 N N . PRO B 1 45 ? 7.746 5.762 -0.201 1 94.31 45 PRO B N 1
ATOM 1519 C CA . PRO B 1 45 ? 6.336 5.914 0.169 1 94.31 45 PRO B CA 1
ATOM 1520 C C . PRO B 1 45 ? 6.145 6.188 1.659 1 94.31 45 PRO B C 1
ATOM 1522 O O . PRO B 1 45 ? 5.324 7.031 2.035 1 94.31 45 PRO B O 1
ATOM 1525 N N . SER B 1 46 ? 6.934 5.547 2.521 1 95.62 46 SER B N 1
ATOM 1526 C CA . SER B 1 46 ? 6.812 5.797 3.955 1 95.62 46 SER B CA 1
ATOM 1527 C C . SER B 1 46 ? 7.195 7.23 4.301 1 95.62 46 SER B C 1
ATOM 1529 O O . SER B 1 46 ? 6.559 7.863 5.148 1 95.62 46 SER B O 1
ATOM 1531 N N . HIS B 1 47 ? 8.219 7.734 3.662 1 96.56 47 HIS B N 1
ATOM 1532 C CA . HIS B 1 47 ? 8.641 9.117 3.852 1 96.56 47 HIS B CA 1
ATOM 1533 C C . HIS B 1 47 ? 7.551 10.094 3.426 1 96.56 47 HIS B C 1
ATOM 1535 O O . HIS B 1 47 ? 7.215 11.016 4.168 1 96.56 47 HIS B O 1
ATOM 1541 N N . ALA B 1 48 ? 6.961 9.859 2.328 1 96.25 48 ALA B N 1
ATOM 1542 C CA . ALA B 1 48 ? 5.898 10.711 1.808 1 96.25 48 ALA B CA 1
ATOM 1543 C C . ALA B 1 48 ? 4.68 10.688 2.725 1 96.25 48 ALA B C 1
ATOM 1545 O O . ALA B 1 48 ? 4.105 11.734 3.031 1 96.25 48 ALA B O 1
ATOM 1546 N N . HIS B 1 49 ? 4.305 9.508 3.16 1 96.81 49 HIS B N 1
ATOM 1547 C CA . HIS B 1 49 ? 3.17 9.391 4.07 1 96.81 49 HIS B CA 1
ATOM 1548 C C . HIS B 1 49 ? 3.453 10.086 5.398 1 96.81 49 HIS B C 1
ATOM 1550 O O . HIS B 1 49 ? 2.566 10.719 5.973 1 96.81 49 HIS B O 1
ATOM 1556 N N . ALA B 1 50 ? 4.668 9.969 5.848 1 97.5 50 ALA B N 1
ATOM 1557 C CA . ALA B 1 50 ? 5.051 10.641 7.086 1 97.5 50 ALA B CA 1
ATOM 1558 C C . ALA B 1 50 ? 4.918 12.148 6.953 1 97.5 50 ALA B C 1
ATOM 1560 O O . ALA B 1 50 ? 4.379 12.812 7.844 1 97.5 50 ALA B O 1
ATOM 1561 N N . LEU B 1 51 ? 5.434 12.68 5.863 1 97.12 51 LEU B N 1
ATOM 1562 C CA . LEU B 1 51 ? 5.332 14.117 5.605 1 97.12 51 LEU B CA 1
ATOM 1563 C C . LEU B 1 51 ? 3.877 14.57 5.645 1 97.12 51 LEU B C 1
ATOM 1565 O O . LEU B 1 51 ? 3.555 15.586 6.262 1 97.12 51 LEU B O 1
ATOM 1569 N N . MET B 1 52 ? 3.027 13.805 5.039 1 96.25 52 MET B N 1
ATOM 1570 C CA . MET B 1 52 ? 1.617 14.172 4.941 1 96.25 52 MET B CA 1
ATOM 1571 C C . MET B 1 52 ? 0.942 14.102 6.305 1 96.25 52 MET B C 1
ATOM 1573 O O . MET B 1 52 ? 0.143 14.977 6.648 1 96.25 52 MET B O 1
ATOM 1577 N N . LEU B 1 53 ? 1.253 13.07 7.059 1 97.69 53 LEU B N 1
ATOM 1578 C CA . LEU B 1 53 ? 0.688 12.922 8.398 1 97.69 53 LEU B CA 1
ATOM 1579 C C . LEU B 1 53 ? 1.104 14.086 9.297 1 97.69 53 LEU B C 1
ATOM 1581 O O . LEU B 1 53 ? 0.269 14.664 9.992 1 97.69 53 LEU B O 1
ATOM 1585 N N . LEU B 1 54 ? 2.336 14.445 9.227 1 97.5 54 LEU B N 1
ATOM 1586 C CA . LEU B 1 54 ? 2.848 15.531 10.062 1 97.5 54 LEU B CA 1
ATOM 1587 C C . LEU B 1 54 ? 2.268 16.875 9.625 1 97.5 54 LEU B C 1
ATOM 1589 O O . LEU B 1 54 ? 1.924 17.703 10.469 1 97.5 54 LEU B O 1
ATOM 1593 N N . ALA B 1 55 ? 2.166 17.062 8.32 1 96.44 55 ALA B N 1
ATOM 1594 C CA . ALA B 1 55 ? 1.635 18.312 7.789 1 96.44 55 ALA B CA 1
ATOM 1595 C C . ALA B 1 55 ? 0.19 18.531 8.234 1 96.44 55 ALA B C 1
ATOM 1597 O O . ALA B 1 55 ? -0.251 19.656 8.406 1 96.44 55 ALA B O 1
ATOM 1598 N N . SER B 1 56 ? -0.529 17.438 8.445 1 94.75 56 SER B N 1
ATOM 1599 C CA . SER B 1 56 ? -1.943 17.516 8.797 1 94.75 56 SER B CA 1
ATOM 1600 C C . SER B 1 56 ? -2.135 17.531 10.312 1 94.75 56 SER B C 1
ATOM 1602 O O . SER B 1 56 ? -3.242 17.766 10.797 1 94.75 56 SER B O 1
ATOM 1604 N N . ALA B 1 57 ? -1.124 17.203 11.07 1 94.62 57 ALA B N 1
ATOM 1605 C CA . ALA B 1 57 ? -1.205 17.109 12.523 1 94.62 57 ALA B CA 1
ATOM 1606 C C . ALA B 1 57 ? -1.215 18.5 13.156 1 94.62 57 ALA B C 1
ATOM 1608 O O . ALA B 1 57 ? -0.666 19.453 12.594 1 94.62 57 ALA B O 1
ATOM 1609 N N . PRO B 1 58 ? -1.854 18.594 14.32 1 89.5 58 PRO B N 1
ATOM 1610 C CA . PRO B 1 58 ? -1.724 19.859 15.047 1 89.5 58 PRO B CA 1
ATOM 1611 C C . PRO B 1 58 ? -0.269 20.266 15.258 1 89.5 58 PRO B C 1
ATOM 1613 O O . PRO B 1 58 ? 0.573 19.438 15.586 1 89.5 58 PRO B O 1
ATOM 1616 N N . GLU B 1 59 ? 0.028 21.5 14.953 1 84.62 59 GLU B N 1
ATOM 1617 C CA . GLU B 1 59 ? 1.36 22.078 15.109 1 84.62 59 GLU B CA 1
ATOM 1618 C C . GLU B 1 59 ? 2.381 21.359 14.234 1 84.62 59 GLU B C 1
ATOM 1620 O O . GLU B 1 59 ? 3.584 21.422 14.5 1 84.62 59 GLU B O 1
ATOM 1625 N N . ARG B 1 60 ? 1.901 20.562 13.367 1 89.5 60 ARG B N 1
ATOM 1626 C CA . ARG B 1 60 ? 2.732 19.812 12.422 1 89.5 60 ARG B CA 1
ATOM 1627 C C . ARG B 1 60 ? 3.736 18.938 13.156 1 89.5 60 ARG B C 1
ATOM 1629 O O . ARG B 1 60 ? 4.902 18.844 12.758 1 89.5 60 ARG B O 1
ATOM 1636 N N . SER B 1 61 ? 3.27 18.438 14.219 1 91.31 61 SER B N 1
ATOM 1637 C CA . SER B 1 61 ? 4.148 17.625 15.047 1 91.31 61 SER B CA 1
ATOM 1638 C C . SER B 1 61 ? 3.408 16.406 15.594 1 91.31 61 SER B C 1
ATOM 1640 O O . SER B 1 61 ? 2.189 16.438 15.773 1 91.31 61 SER B O 1
ATOM 1642 N N . LEU B 1 62 ? 4.109 15.32 15.695 1 95.25 62 LEU B N 1
ATOM 1643 C CA . LEU B 1 62 ? 3.598 14.078 16.25 1 95.25 62 LEU B CA 1
ATOM 1644 C C . LEU B 1 62 ? 4.633 13.43 17.172 1 95.25 62 LEU B C 1
ATOM 1646 O O . LEU B 1 62 ? 5.836 13.562 16.953 1 95.25 62 LEU B O 1
ATOM 1650 N N . ALA B 1 63 ? 4.148 12.766 18.203 1 94.19 63 ALA B N 1
ATOM 1651 C CA . ALA B 1 63 ? 5.047 11.883 18.938 1 94.19 63 ALA B CA 1
ATOM 1652 C C . ALA B 1 63 ? 5.531 10.734 18.062 1 94.19 63 ALA B C 1
ATOM 1654 O O . ALA B 1 63 ? 4.793 10.234 17.219 1 94.19 63 ALA B O 1
ATOM 1655 N N . PRO B 1 64 ? 6.812 10.305 18.281 1 94.5 64 PRO B N 1
ATOM 1656 C CA . PRO B 1 64 ? 7.336 9.203 17.469 1 94.5 64 PRO B CA 1
ATOM 1657 C C . PRO B 1 64 ? 6.426 7.973 17.484 1 94.5 64 PRO B C 1
ATOM 1659 O O . PRO B 1 64 ? 6.199 7.359 16.438 1 94.5 64 PRO B O 1
ATOM 1662 N N . ARG B 1 65 ? 5.824 7.672 18.562 1 94.62 65 ARG B N 1
ATOM 1663 C CA . ARG B 1 65 ? 4.949 6.508 18.688 1 94.62 65 ARG B CA 1
ATOM 1664 C C . ARG B 1 65 ? 3.686 6.691 17.844 1 94.62 65 ARG B C 1
ATOM 1666 O O . ARG B 1 65 ? 3.215 5.746 17.219 1 94.62 65 ARG B O 1
ATOM 1673 N N . ASP B 1 66 ? 3.123 7.859 17.891 1 95.5 66 ASP B N 1
ATOM 1674 C CA . ASP B 1 66 ? 1.913 8.148 17.125 1 95.5 66 ASP B CA 1
ATOM 1675 C C . ASP B 1 66 ? 2.189 8.094 15.625 1 95.5 66 ASP B C 1
ATOM 1677 O O . ASP B 1 66 ? 1.361 7.609 14.852 1 95.5 66 ASP B O 1
ATOM 1681 N N . LEU B 1 67 ? 3.379 8.602 15.219 1 96.75 67 LEU B N 1
ATOM 1682 C CA . LEU B 1 67 ? 3.764 8.539 13.812 1 96.75 67 LEU B CA 1
ATOM 1683 C C . LEU B 1 67 ? 3.934 7.09 13.359 1 96.75 67 LEU B C 1
ATOM 1685 O O . LEU B 1 67 ? 3.416 6.699 12.305 1 96.75 67 LEU B O 1
ATOM 1689 N N . ALA B 1 68 ? 4.602 6.34 14.172 1 96.38 68 ALA B N 1
ATOM 1690 C CA . ALA B 1 68 ? 4.809 4.93 13.859 1 96.38 68 ALA B CA 1
ATOM 1691 C C . ALA B 1 68 ? 3.477 4.195 13.727 1 96.38 68 ALA B C 1
ATOM 1693 O O . ALA B 1 68 ? 3.258 3.471 12.75 1 96.38 68 ALA B O 1
ATOM 1694 N N . GLY B 1 69 ? 2.562 4.453 14.672 1 94.75 69 GLY B N 1
ATOM 1695 C CA . GLY B 1 69 ? 1.246 3.838 14.656 1 94.75 69 GLY B CA 1
ATOM 1696 C C . GLY B 1 69 ? 0.421 4.227 13.445 1 94.75 69 GLY B C 1
ATOM 1697 O O . GLY B 1 69 ? -0.203 3.369 12.812 1 94.75 69 GLY B O 1
ATOM 1698 N N . ALA B 1 70 ? 0.466 5.492 13.094 1 95.62 70 ALA B N 1
ATOM 1699 C CA . ALA B 1 70 ? -0.297 5.992 11.953 1 95.62 70 ALA B CA 1
ATOM 1700 C C . ALA B 1 70 ? 0.237 5.422 10.641 1 95.62 70 ALA B C 1
ATOM 1702 O O . ALA B 1 70 ? -0.517 5.238 9.688 1 95.62 70 ALA B O 1
ATOM 1703 N N . LEU B 1 71 ? 1.535 5.082 10.609 1 96.12 71 LEU B N 1
ATOM 1704 C CA . LEU B 1 71 ? 2.166 4.559 9.398 1 96.12 71 LEU B CA 1
ATOM 1705 C C . LEU B 1 71 ? 2.078 3.037 9.359 1 96.12 71 LEU B C 1
ATOM 1707 O O . LEU B 1 71 ? 2.344 2.424 8.32 1 96.12 71 LEU B O 1
ATOM 1711 N N . GLY B 1 72 ? 1.735 2.422 10.477 1 92.31 72 GLY B N 1
ATOM 1712 C CA . GLY B 1 72 ? 1.755 0.97 10.555 1 92.31 72 GLY B CA 1
ATOM 1713 C C . GLY B 1 72 ? 3.156 0.392 10.578 1 92.31 72 GLY B C 1
ATOM 1714 O O . GLY B 1 72 ? 3.404 -0.674 10.008 1 92.31 72 GLY B O 1
ATOM 1715 N N . LEU B 1 73 ? 4.062 1.077 11.156 1 94.06 73 LEU B N 1
ATOM 1716 C CA . LEU B 1 73 ? 5.453 0.639 11.227 1 94.06 73 LEU B CA 1
ATOM 1717 C C . LEU B 1 73 ? 5.785 0.102 12.609 1 94.06 73 LEU B C 1
ATOM 1719 O O . LEU B 1 73 ? 5.266 0.598 13.617 1 94.06 73 LEU B O 1
ATOM 1723 N N . ASP B 1 74 ? 6.629 -0.896 12.648 1 91.31 74 ASP B N 1
ATOM 1724 C CA . ASP B 1 74 ? 7.16 -1.282 13.953 1 91.31 74 ASP B CA 1
ATOM 1725 C C . ASP B 1 74 ? 8.195 -0.274 14.438 1 91.31 74 ASP B C 1
ATOM 1727 O O . ASP B 1 74 ? 8.578 0.64 13.711 1 91.31 74 ASP B O 1
ATOM 1731 N N . LYS B 1 75 ? 8.594 -0.399 15.609 1 93.62 75 LYS B N 1
ATOM 1732 C CA . LYS B 1 75 ? 9.461 0.578 16.266 1 93.62 75 LYS B CA 1
ATOM 1733 C C . LYS B 1 75 ? 10.773 0.739 15.508 1 93.62 75 LYS B C 1
ATOM 1735 O O . LYS B 1 75 ? 11.242 1.859 15.289 1 93.62 75 LYS B O 1
ATOM 1740 N N . SER B 1 76 ? 11.398 -0.313 15.133 1 94.56 76 SER B N 1
ATOM 1741 C CA . SER B 1 76 ? 12.695 -0.254 14.461 1 94.56 76 SER B CA 1
ATOM 1742 C C . SER B 1 76 ? 12.586 0.45 13.109 1 94.56 76 SER B C 1
ATOM 1744 O O . SER B 1 76 ? 13.43 1.283 12.766 1 94.56 76 SER B O 1
ATOM 1746 N N . SER B 1 77 ? 11.523 0.125 12.32 1 94.5 77 SER B N 1
ATOM 1747 C CA . SER B 1 77 ? 11.305 0.756 11.016 1 94.5 77 SER B CA 1
ATOM 1748 C C . SER B 1 77 ? 11.016 2.246 11.172 1 94.5 77 SER B C 1
ATOM 1750 O O . SER B 1 77 ? 11.508 3.061 10.383 1 94.5 77 SER B O 1
ATOM 1752 N N . ALA B 1 78 ? 10.227 2.557 12.18 1 96 78 ALA B N 1
ATOM 1753 C CA . ALA B 1 78 ? 9.898 3.959 12.43 1 96 78 ALA B CA 1
ATOM 1754 C C . ALA B 1 78 ? 11.148 4.75 12.812 1 96 78 ALA B C 1
ATOM 1756 O O . ALA B 1 78 ? 11.344 5.875 12.344 1 96 78 ALA B O 1
ATOM 1757 N N . THR B 1 79 ? 11.945 4.184 13.625 1 96.88 79 THR B N 1
ATOM 1758 C CA . THR B 1 79 ? 13.172 4.84 14.055 1 96.88 79 THR B CA 1
ATOM 1759 C C . THR B 1 79 ? 14.086 5.117 12.859 1 96.88 79 THR B C 1
ATOM 1761 O O . THR B 1 79 ? 14.602 6.227 12.711 1 96.88 79 THR B O 1
ATOM 1764 N N . ARG B 1 80 ? 14.258 4.18 12.016 1 97 80 ARG B N 1
ATOM 1765 C CA . ARG B 1 80 ? 15.094 4.34 10.828 1 97 80 ARG B CA 1
ATOM 1766 C C . ARG B 1 80 ? 14.516 5.402 9.891 1 97 80 ARG B C 1
ATOM 1768 O O . ARG B 1 80 ? 15.258 6.195 9.32 1 97 80 ARG B O 1
ATOM 1775 N N . LEU B 1 81 ? 13.242 5.387 9.75 1 96.5 81 LEU B N 1
ATOM 1776 C CA . LEU B 1 81 ? 12.586 6.383 8.906 1 96.5 81 LEU B CA 1
ATOM 1777 C C . LEU B 1 81 ? 12.812 7.789 9.453 1 96.5 81 LEU B C 1
ATOM 1779 O O . LEU B 1 81 ? 13.18 8.695 8.703 1 96.5 81 LEU B O 1
ATOM 1783 N N . VAL B 1 82 ? 12.586 7.918 10.781 1 97.25 82 VAL B N 1
ATOM 1784 C CA . VAL B 1 82 ? 12.742 9.219 11.43 1 97.25 82 VAL B CA 1
ATOM 1785 C C . VAL B 1 82 ? 14.188 9.695 11.281 1 97.25 82 VAL B C 1
ATOM 1787 O O . VAL B 1 82 ? 14.43 10.859 10.969 1 97.25 82 VAL B O 1
ATOM 1790 N N . GLN B 1 83 ? 15.086 8.797 11.453 1 97.44 83 GLN B N 1
ATOM 1791 C CA . GLN B 1 83 ? 16.5 9.141 11.289 1 97.44 83 GLN B CA 1
ATOM 1792 C C . GLN B 1 83 ? 16.797 9.578 9.852 1 97.44 83 GLN B C 1
ATOM 1794 O O . GLN B 1 83 ? 17.469 10.586 9.641 1 97.44 83 GLN B O 1
ATOM 1799 N N . ARG B 1 84 ? 16.297 8.859 8.914 1 96.38 84 ARG B N 1
ATOM 1800 C CA . ARG B 1 84 ? 16.5 9.195 7.508 1 96.38 84 ARG B CA 1
ATOM 1801 C C . ARG B 1 84 ? 15.898 10.562 7.184 1 96.38 84 ARG B C 1
ATOM 1803 O O . ARG B 1 84 ? 16.516 11.352 6.465 1 96.38 84 ARG B O 1
ATOM 1810 N N . MET B 1 85 ? 14.727 10.836 7.695 1 97.19 85 MET B N 1
ATOM 1811 C CA . MET B 1 85 ? 14.055 12.109 7.441 1 97.19 85 MET B CA 1
ATOM 1812 C C . MET B 1 85 ? 14.797 13.258 8.117 1 97.19 85 MET B C 1
ATOM 1814 O O . MET B 1 85 ? 14.859 14.359 7.574 1 97.19 85 MET B O 1
ATOM 1818 N N . THR B 1 86 ? 15.297 12.969 9.289 1 97.5 86 THR B N 1
ATOM 1819 C CA . THR B 1 86 ? 16.094 13.961 10 1 97.5 86 THR B CA 1
ATOM 1820 C C . THR B 1 86 ? 17.391 14.258 9.234 1 97.5 86 THR B C 1
ATOM 1822 O O . THR B 1 86 ? 17.734 15.422 9.031 1 97.5 86 THR B O 1
ATOM 1825 N N . ASP B 1 87 ? 18.062 13.211 8.812 1 97.12 87 ASP B N 1
ATOM 1826 C CA . ASP B 1 87 ? 19.297 13.359 8.047 1 97.12 87 ASP B CA 1
ATOM 1827 C C . ASP B 1 87 ? 19.047 14.125 6.754 1 97.12 87 ASP B C 1
ATOM 1829 O O . ASP B 1 87 ? 19.906 14.883 6.297 1 97.12 87 ASP B O 1
ATOM 1833 N N . ALA B 1 88 ? 17.859 13.945 6.152 1 96.06 88 ALA B N 1
ATOM 1834 C CA . ALA B 1 88 ? 17.484 14.617 4.91 1 96.06 88 ALA B CA 1
ATOM 1835 C C . ALA B 1 88 ? 17.078 16.062 5.168 1 96.06 88 ALA B C 1
ATOM 1837 O O . ALA B 1 88 ? 16.828 16.812 4.23 1 96.06 88 ALA B O 1
ATOM 1838 N N . GLY B 1 89 ? 16.922 16.422 6.445 1 97.19 89 GLY B N 1
ATOM 1839 C CA . GLY B 1 89 ? 16.578 17.781 6.824 1 97.19 89 GLY B CA 1
ATOM 1840 C C . GLY B 1 89 ? 15.086 18.047 6.82 1 97.19 89 GLY B C 1
ATOM 1841 O O . GLY B 1 89 ? 14.656 19.203 6.742 1 97.19 89 GLY B O 1
ATOM 1842 N N . HIS B 1 90 ? 14.234 17 6.852 1 97.31 90 HIS B N 1
ATOM 1843 C CA . HIS B 1 90 ? 12.789 17.172 6.777 1 97.31 90 HIS B CA 1
ATOM 1844 C C . HIS B 1 90 ? 12.172 17.25 8.164 1 97.31 90 HIS B C 1
ATOM 1846 O O . HIS B 1 90 ? 11.055 17.75 8.328 1 97.31 90 HIS B O 1
ATOM 1852 N N . LEU B 1 91 ? 12.867 16.641 9.164 1 97.12 91 LEU B N 1
ATOM 1853 C CA . LEU B 1 91 ? 12.328 16.531 10.516 1 97.12 91 LEU B CA 1
ATOM 1854 C C . LEU B 1 91 ? 13.289 17.125 11.531 1 97.12 91 LEU B C 1
ATOM 1856 O O . LEU B 1 91 ? 14.508 17.109 11.328 1 97.12 91 LEU B O 1
ATOM 1860 N N . GLU B 1 92 ? 12.805 17.625 12.555 1 95.44 92 GLU B N 1
ATOM 1861 C CA . GLU B 1 92 ? 13.562 18.031 13.734 1 95.44 92 GLU B CA 1
ATOM 1862 C C . GLU B 1 92 ? 12.859 17.641 15.023 1 95.44 92 GLU B C 1
ATOM 1864 O O . GLU B 1 92 ? 11.641 17.438 15.031 1 95.44 92 GLU B O 1
ATOM 1869 N N . ALA B 1 93 ? 13.703 17.344 16.062 1 88.19 93 ALA B N 1
ATOM 1870 C CA . ALA B 1 93 ? 13.133 17.109 17.391 1 88.19 93 ALA B CA 1
ATOM 1871 C C . ALA B 1 93 ? 12.547 18.391 17.969 1 88.19 93 ALA B C 1
ATOM 1873 O O . ALA B 1 93 ? 13.125 19.469 17.828 1 88.19 93 ALA B O 1
ATOM 1874 N N . ALA B 1 94 ? 11.328 18.172 18.359 1 80.69 94 ALA B N 1
ATOM 1875 C CA . ALA B 1 94 ? 10.703 19.312 19.031 1 80.69 94 ALA B CA 1
ATOM 1876 C C . ALA B 1 94 ? 10.461 19.016 20.5 1 80.69 94 ALA B C 1
ATOM 1878 O O . ALA B 1 94 ? 10.188 17.859 20.875 1 80.69 94 ALA B O 1
ATOM 1879 N N . ARG B 1 95 ? 11.016 19.719 21.453 1 72.94 95 ARG B N 1
ATOM 1880 C CA . ARG B 1 95 ? 10.773 19.531 22.875 1 72.94 95 ARG B CA 1
ATOM 1881 C C . ARG B 1 95 ? 9.375 19.984 23.266 1 72.94 95 ARG B C 1
ATOM 1883 O O . ARG B 1 95 ? 8.859 20.969 22.719 1 72.94 95 ARG B O 1
ATOM 1890 N N . ASP B 1 96 ? 8.648 19 23.812 1 66.94 96 ASP B N 1
ATOM 1891 C CA . ASP B 1 96 ? 7.312 19.359 24.297 1 66.94 96 ASP B CA 1
ATOM 1892 C C . ASP B 1 96 ? 7.387 20.438 25.375 1 66.94 96 ASP B C 1
ATOM 1894 O O . ASP B 1 96 ? 8.227 20.375 26.266 1 66.94 96 ASP B O 1
ATOM 1898 N N . ALA B 1 97 ? 6.801 21.578 25.109 1 62.81 97 ALA B N 1
ATOM 1899 C CA . ALA B 1 97 ? 6.824 22.719 26.031 1 62.81 97 ALA B CA 1
ATOM 1900 C C . ALA B 1 97 ? 6.359 22.297 27.422 1 62.81 97 ALA B C 1
ATOM 1902 O O . ALA B 1 97 ? 6.867 22.812 28.422 1 62.81 97 ALA B O 1
ATOM 1903 N N . GLU B 1 98 ? 5.375 21.406 27.438 1 66.5 98 GLU B N 1
ATOM 1904 C CA . GLU B 1 98 ? 4.75 21.062 28.703 1 66.5 98 GLU B CA 1
ATOM 1905 C C . GLU B 1 98 ? 5.492 19.922 29.406 1 66.5 98 GLU B C 1
ATOM 1907 O O . GLU B 1 98 ? 5.473 19.828 30.641 1 66.5 98 GLU B O 1
ATOM 1912 N N . ASN B 1 99 ? 5.945 19.047 28.656 1 67 99 ASN B N 1
ATOM 1913 C CA . ASN B 1 99 ? 6.664 17.906 29.219 1 67 99 ASN B CA 1
ATOM 1914 C C . ASN B 1 99 ? 7.957 17.641 28.453 1 67 99 ASN B C 1
ATOM 1916 O O . ASN B 1 99 ? 7.949 16.953 27.422 1 67 99 ASN B O 1
ATOM 1920 N N . ALA B 1 100 ? 9.023 18.219 28.953 1 64.5 100 ALA B N 1
ATOM 1921 C CA . ALA B 1 100 ? 10.336 18.203 28.328 1 64.5 100 ALA B CA 1
ATOM 1922 C C . ALA B 1 100 ? 10.781 16.766 28.047 1 64.5 100 ALA B C 1
ATOM 1924 O O . ALA B 1 100 ? 11.68 16.547 27.219 1 64.5 100 ALA B O 1
ATOM 1925 N N . ARG B 1 101 ? 10.047 15.906 28.75 1 67.25 101 ARG B N 1
ATOM 1926 C CA . ARG B 1 101 ? 10.5 14.523 28.609 1 67.25 101 ARG B CA 1
ATOM 1927 C C . ARG B 1 101 ? 9.875 13.867 27.375 1 67.25 101 ARG B C 1
ATOM 1929 O O . ARG B 1 101 ? 10.336 12.828 26.922 1 67.25 101 ARG B O 1
ATOM 1936 N N . PHE B 1 102 ? 8.883 14.609 26.781 1 80.56 102 PHE B N 1
ATOM 1937 C CA . PHE B 1 102 ? 8.25 13.961 25.641 1 80.56 102 PHE B CA 1
ATOM 1938 C C . PHE B 1 102 ? 8.781 14.547 24.328 1 80.56 102 PHE B C 1
ATOM 1940 O O . PHE B 1 102 ? 8.812 15.766 24.156 1 80.56 102 PHE B O 1
ATOM 1947 N N . VAL B 1 103 ? 9.43 13.727 23.594 1 86.81 103 VAL B N 1
ATOM 1948 C CA . VAL B 1 103 ? 9.992 14.125 22.312 1 86.81 103 VAL B CA 1
ATOM 1949 C C . VAL B 1 103 ? 8.906 14.109 21.234 1 86.81 103 VAL B C 1
ATOM 1951 O O . VAL B 1 103 ? 8.086 13.188 21.203 1 86.81 103 VAL B O 1
ATOM 1954 N N . ARG B 1 104 ? 8.812 15.266 20.562 1 93.44 104 ARG B N 1
ATOM 1955 C CA . ARG B 1 104 ? 7.949 15.336 19.391 1 93.44 104 ARG B CA 1
ATOM 1956 C C . ARG B 1 104 ? 8.766 15.547 18.125 1 93.44 104 ARG B C 1
ATOM 1958 O O . ARG B 1 104 ? 9.898 16.031 18.172 1 93.44 104 ARG B O 1
ATOM 1965 N N . LEU B 1 105 ? 8.203 15.062 17.031 1 96.62 105 LEU B N 1
ATOM 1966 C CA . LEU B 1 105 ? 8.789 15.258 15.711 1 96.62 105 LEU B CA 1
ATOM 1967 C C . LEU B 1 105 ? 8.039 16.328 14.938 1 96.62 105 LEU B C 1
ATOM 1969 O O . LEU B 1 105 ? 6.816 16.266 14.805 1 96.62 105 LEU B O 1
ATOM 1973 N N . ALA B 1 106 ? 8.773 17.328 14.508 1 96.62 106 ALA B N 1
ATOM 1974 C CA . ALA B 1 106 ? 8.156 18.406 13.758 1 96.62 106 ALA B CA 1
ATOM 1975 C C . ALA B 1 106 ? 8.812 18.578 12.391 1 96.62 106 ALA B C 1
ATOM 1977 O O . ALA B 1 106 ? 10 18.297 12.227 1 96.62 106 ALA B O 1
ATOM 1978 N N . LEU B 1 107 ? 8.008 19.078 11.461 1 97.25 107 LEU B N 1
ATOM 1979 C CA . LEU B 1 107 ? 8.562 19.391 10.148 1 97.25 107 LEU B CA 1
ATOM 1980 C C . LEU B 1 107 ? 9.445 20.641 10.211 1 97.25 107 LEU B C 1
ATOM 1982 O O . LEU B 1 107 ? 9.094 21.625 10.859 1 97.25 107 LEU B O 1
ATOM 1986 N N . THR B 1 108 ? 10.609 20.531 9.555 1 96.94 108 THR B N 1
ATOM 1987 C CA . THR B 1 108 ? 11.359 21.75 9.25 1 96.94 108 THR B CA 1
ATOM 1988 C C . THR B 1 108 ? 10.68 22.531 8.133 1 96.94 108 THR B C 1
ATOM 1990 O O . THR B 1 108 ? 9.68 22.078 7.566 1 96.94 108 THR B O 1
ATOM 1993 N N . ALA B 1 109 ? 11.25 23.734 7.828 1 96.88 109 ALA B N 1
ATOM 1994 C CA . ALA B 1 109 ? 10.766 24.484 6.672 1 96.88 109 ALA B CA 1
ATOM 1995 C C . ALA B 1 109 ? 10.922 23.672 5.391 1 96.88 109 ALA B C 1
ATOM 1997 O O . ALA B 1 109 ? 10.039 23.688 4.527 1 96.88 109 ALA B O 1
ATOM 1998 N N . LYS B 1 110 ? 12.039 23 5.316 1 96.62 110 LYS B N 1
ATOM 1999 C CA . LYS B 1 110 ? 12.289 22.125 4.168 1 96.62 110 LYS B CA 1
ATOM 2000 C C . LYS B 1 110 ? 11.281 20.984 4.113 1 96.62 110 LYS B C 1
ATOM 2002 O O . LYS B 1 110 ? 10.758 20.656 3.043 1 96.62 110 LYS B O 1
ATOM 2007 N N . GLY B 1 111 ? 11.047 20.391 5.262 1 96.56 111 GLY B N 1
ATOM 2008 C CA . GLY B 1 111 ? 10.055 19.328 5.348 1 96.56 111 GLY B CA 1
ATOM 2009 C C . GLY B 1 111 ? 8.656 19.781 4.98 1 96.56 111 GLY B C 1
ATOM 2010 O O . GLY B 1 111 ? 7.922 19.062 4.301 1 96.56 111 GLY B O 1
ATOM 2011 N N . ALA B 1 112 ? 8.328 20.953 5.379 1 96.81 112 ALA B N 1
ATOM 2012 C CA . ALA B 1 112 ? 7.012 21.516 5.078 1 96.81 112 ALA B CA 1
ATOM 2013 C C . ALA B 1 112 ? 6.852 21.766 3.58 1 96.81 112 ALA B C 1
ATOM 2015 O O . ALA B 1 112 ? 5.773 21.547 3.02 1 96.81 112 ALA B O 1
ATOM 2016 N N . ARG B 1 113 ? 7.879 22.25 2.99 1 95.44 113 ARG B N 1
ATOM 2017 C CA . ARG B 1 113 ? 7.848 22.453 1.546 1 95.44 113 ARG B CA 1
ATOM 2018 C C . ARG B 1 113 ? 7.68 21.125 0.808 1 95.44 113 ARG B C 1
ATOM 2020 O O . ARG B 1 113 ? 6.898 21.031 -0.141 1 95.44 113 ARG B O 1
ATOM 2027 N N . ALA B 1 114 ? 8.406 20.078 1.265 1 94.88 114 ALA B N 1
ATOM 2028 C CA . ALA B 1 114 ? 8.266 18.766 0.668 1 94.88 114 ALA B CA 1
ATOM 2029 C C . ALA B 1 114 ? 6.848 18.219 0.853 1 94.88 114 ALA B C 1
ATOM 2031 O O . ALA B 1 114 ? 6.27 17.656 -0.075 1 94.88 114 ALA B O 1
ATOM 2032 N N . ALA B 1 115 ? 6.316 18.453 2.012 1 96.5 115 ALA B N 1
ATOM 2033 C CA . ALA B 1 115 ? 4.961 18 2.303 1 96.5 115 ALA B CA 1
ATOM 2034 C C . ALA B 1 115 ? 3.949 18.656 1.37 1 96.5 115 ALA B C 1
ATOM 2036 O O . ALA B 1 115 ? 3.033 18 0.874 1 96.5 115 ALA B O 1
ATOM 2037 N N . ARG B 1 116 ? 4.125 19.906 1.119 1 95.25 116 ARG B N 1
ATOM 2038 C CA . ARG B 1 116 ? 3.223 20.625 0.225 1 95.25 116 ARG B CA 1
ATOM 2039 C C . ARG B 1 116 ? 3.291 20.062 -1.19 1 95.25 116 ARG B C 1
ATOM 2041 O O . ARG B 1 116 ? 2.266 19.938 -1.865 1 95.25 116 ARG B O 1
ATOM 2048 N N . THR B 1 117 ? 4.477 19.766 -1.599 1 93.94 117 THR B N 1
ATOM 2049 C CA . THR B 1 117 ? 4.66 19.188 -2.924 1 93.94 117 THR B CA 1
ATOM 2050 C C . THR B 1 117 ? 3.965 17.828 -3.02 1 93.94 117 THR B C 1
ATOM 2052 O O . THR B 1 117 ? 3.238 17.562 -3.98 1 93.94 117 THR B O 1
ATOM 2055 N N . VAL B 1 118 ? 4.148 17 -2.029 1 94.88 118 VAL B N 1
ATOM 2056 C CA . VAL B 1 118 ? 3.521 15.68 -1.991 1 94.88 118 VAL B CA 1
ATOM 2057 C C . VAL B 1 118 ? 2.004 15.828 -1.966 1 94.88 118 VAL B C 1
ATOM 2059 O O . VAL B 1 118 ? 1.29 15.117 -2.68 1 94.88 118 VAL B O 1
ATOM 2062 N N . GLU B 1 119 ? 1.554 16.75 -1.163 1 94.12 119 GLU B N 1
ATOM 2063 C CA . GLU B 1 119 ? 0.12 16.984 -1.018 1 94.12 119 GLU B CA 1
ATOM 2064 C C . GLU B 1 119 ? -0.511 17.375 -2.348 1 94.12 119 GLU B C 1
ATOM 2066 O O . GLU B 1 119 ? -1.564 16.859 -2.723 1 94.12 119 GLU B O 1
ATOM 2071 N N . ARG B 1 120 ? 0.122 18.312 -3.01 1 93.25 120 ARG B N 1
ATOM 2072 C CA . ARG B 1 120 ? -0.402 18.797 -4.281 1 93.25 120 ARG B CA 1
ATOM 2073 C C . ARG B 1 120 ? -0.469 17.672 -5.312 1 93.25 120 ARG B C 1
ATOM 2075 O O . ARG B 1 120 ? -1.495 17.484 -5.969 1 93.25 120 ARG B O 1
ATOM 2082 N N . ALA B 1 121 ? 0.59 16.938 -5.434 1 91.25 121 ALA B N 1
ATOM 2083 C CA . ALA B 1 121 ? 0.637 15.844 -6.387 1 91.25 121 ALA B CA 1
ATOM 2084 C C . ALA B 1 121 ? -0.391 14.766 -6.035 1 91.25 121 ALA B C 1
ATOM 2086 O O . ALA B 1 121 ? -1.062 14.227 -6.918 1 91.25 121 ALA B O 1
ATOM 2087 N N . SER B 1 122 ? -0.486 14.477 -4.785 1 93 122 SER B N 1
ATOM 2088 C CA . SER B 1 122 ? -1.424 13.477 -4.297 1 93 122 SER B CA 1
ATOM 2089 C C . SER B 1 122 ? -2.867 13.883 -4.574 1 93 122 SER B C 1
ATOM 2091 O O . SER B 1 122 ? -3.662 13.078 -5.062 1 93 122 SER B O 1
ATOM 2093 N N . LEU B 1 123 ? -3.168 15.094 -4.281 1 93.06 123 LEU B N 1
ATOM 2094 C CA . LEU B 1 123 ? -4.527 15.578 -4.488 1 93.06 123 LEU B CA 1
ATOM 2095 C C . LEU B 1 123 ? -4.891 15.562 -5.973 1 93.06 123 LEU B C 1
ATOM 2097 O O . LEU B 1 123 ? -6.012 15.203 -6.336 1 93.06 123 LEU B O 1
ATOM 2101 N N . GLU B 1 124 ? -3.959 15.945 -6.809 1 91.94 124 GLU B N 1
ATOM 2102 C CA . GLU B 1 124 ? -4.188 15.914 -8.25 1 91.94 124 GLU B CA 1
ATOM 2103 C C . GLU B 1 124 ? -4.48 14.492 -8.734 1 91.94 124 GLU B C 1
ATOM 2105 O O . GLU B 1 124 ? -5.402 14.281 -9.523 1 91.94 124 GLU B O 1
ATOM 2110 N N . ARG B 1 125 ? -3.748 13.562 -8.281 1 92.31 125 ARG B N 1
ATOM 2111 C CA . ARG B 1 125 ? -3.975 12.172 -8.664 1 92.31 125 ARG B CA 1
ATOM 2112 C C . ARG B 1 125 ? -5.352 11.695 -8.211 1 92.31 125 ARG B C 1
ATOM 2114 O O . ARG B 1 125 ? -6.066 11.039 -8.969 1 92.31 125 ARG B O 1
ATOM 2121 N N . HIS B 1 126 ? -5.695 12.023 -7.012 1 95 126 HIS B N 1
ATOM 2122 C CA . HIS B 1 126 ? -6.969 11.547 -6.484 1 95 126 HIS B CA 1
ATOM 2123 C C . HIS B 1 126 ? -8.141 12.234 -7.172 1 95 126 HIS B C 1
ATOM 2125 O O . HIS B 1 126 ? -9.211 11.633 -7.332 1 95 126 HIS B O 1
ATOM 2131 N N . ALA B 1 127 ? -7.902 13.492 -7.57 1 95.31 127 ALA B N 1
ATOM 2132 C CA . ALA B 1 127 ? -8.922 14.148 -8.391 1 95.31 127 ALA B CA 1
ATOM 2133 C C . ALA B 1 127 ? -9.133 13.398 -9.703 1 95.31 127 ALA B C 1
ATOM 2135 O O . ALA B 1 127 ? -10.266 13.188 -10.125 1 95.31 127 ALA B O 1
ATOM 2136 N N . ARG B 1 128 ? -8.07 12.953 -10.312 1 94.62 128 ARG B N 1
ATOM 2137 C CA . ARG B 1 128 ? -8.156 12.18 -11.547 1 94.62 128 ARG B CA 1
ATOM 2138 C C . ARG B 1 128 ? -8.82 10.828 -11.297 1 94.62 128 ARG B C 1
ATOM 2140 O O . ARG B 1 128 ? -9.586 10.344 -12.133 1 94.62 128 ARG B O 1
ATOM 2147 N N . LEU B 1 129 ? -8.531 10.266 -10.188 1 95.44 129 LEU B N 1
ATOM 2148 C CA . LEU B 1 129 ? -9.133 8.984 -9.836 1 95.44 129 LEU B CA 1
ATOM 2149 C C . LEU B 1 129 ? -10.641 9.109 -9.672 1 95.44 129 LEU B C 1
ATOM 2151 O O . LEU B 1 129 ? -11.398 8.289 -10.188 1 95.44 129 LEU B O 1
ATOM 2155 N N . VAL B 1 130 ? -11.008 10.148 -8.938 1 97 130 VAL B N 1
ATOM 2156 C CA . VAL B 1 130 ? -12.438 10.391 -8.758 1 97 130 VAL B CA 1
ATOM 2157 C C . VAL B 1 130 ? -13.109 10.539 -10.117 1 97 130 VAL B C 1
ATOM 2159 O O . VAL B 1 130 ? -14.18 9.977 -10.352 1 97 130 VAL B O 1
ATOM 2162 N N . ALA B 1 131 ? -12.445 11.234 -11.016 1 95.94 131 ALA B N 1
ATOM 2163 C CA . ALA B 1 131 ? -12.992 11.477 -12.352 1 95.94 131 ALA B CA 1
ATOM 2164 C C . ALA B 1 131 ? -13.07 10.18 -13.148 1 95.94 131 ALA B C 1
ATOM 2166 O O . ALA B 1 131 ? -13.906 10.055 -14.047 1 95.94 131 ALA B O 1
ATOM 2167 N N . ALA B 1 132 ? -12.258 9.195 -12.844 1 96.44 132 ALA B N 1
ATOM 2168 C CA . ALA B 1 132 ? -12.195 7.93 -13.57 1 96.44 132 ALA B CA 1
ATOM 2169 C C . ALA B 1 132 ? -13.219 6.938 -13.031 1 96.44 132 ALA B C 1
ATOM 2171 O O . ALA B 1 132 ? -13.508 5.922 -13.672 1 96.44 132 ALA B O 1
ATOM 2172 N N . ILE B 1 133 ? -13.727 7.195 -11.844 1 97.31 133 ILE B N 1
ATOM 2173 C CA . ILE B 1 133 ? -14.797 6.379 -11.289 1 97.31 133 ILE B CA 1
ATOM 2174 C C . ILE B 1 133 ? -16.141 6.812 -11.867 1 97.31 133 ILE B C 1
ATOM 2176 O O . ILE B 1 133 ? -16.469 8 -11.867 1 97.31 133 ILE B O 1
ATOM 2180 N N . PRO B 1 134 ? -16.906 5.906 -12.445 1 96.38 134 PRO B N 1
ATOM 2181 C CA . PRO B 1 134 ? -18.219 6.293 -12.953 1 96.38 134 PRO B CA 1
ATOM 2182 C C . PRO B 1 134 ? -19.031 7.102 -11.938 1 96.38 134 PRO B C 1
ATOM 2184 O O . PRO B 1 134 ? -19.094 6.742 -10.758 1 96.38 134 PRO B O 1
ATOM 2187 N N . ARG B 1 135 ? -19.656 8.188 -12.352 1 94.88 135 ARG B N 1
ATOM 2188 C CA . ARG B 1 135 ? -20.344 9.141 -11.492 1 94.88 135 ARG B CA 1
ATOM 2189 C C . ARG B 1 135 ? -21.344 8.438 -10.578 1 94.88 135 ARG B C 1
ATOM 2191 O O . ARG B 1 135 ? -21.438 8.742 -9.391 1 94.88 135 ARG B O 1
ATOM 2198 N N . ARG B 1 136 ? -22.031 7.465 -11.117 1 96 136 ARG B N 1
ATOM 2199 C CA . ARG B 1 136 ? -23.094 6.777 -10.383 1 96 136 ARG B CA 1
ATOM 2200 C C . ARG B 1 136 ? -22.516 5.895 -9.281 1 96 136 ARG B C 1
ATOM 2202 O O . ARG B 1 136 ? -23.234 5.512 -8.352 1 96 136 ARG B O 1
ATOM 2209 N N . GLU B 1 137 ? -21.203 5.574 -9.398 1 97 137 GLU B N 1
ATOM 2210 C CA . GLU B 1 137 ? -20.578 4.656 -8.453 1 97 137 GLU B CA 1
ATOM 2211 C C . GLU B 1 137 ? -19.734 5.414 -7.426 1 97 137 GLU B C 1
ATOM 2213 O O . GLU B 1 137 ? -19.281 4.832 -6.434 1 97 137 GLU B O 1
ATOM 2218 N N . ARG B 1 138 ? -19.547 6.695 -7.551 1 96.88 138 ARG B N 1
ATOM 2219 C CA . ARG B 1 138 ? -18.562 7.457 -6.785 1 96.88 138 ARG B CA 1
ATOM 2220 C C . ARG B 1 138 ? -18.891 7.414 -5.293 1 96.88 138 ARG B C 1
ATOM 2222 O O . ARG B 1 138 ? -18.016 7.074 -4.48 1 96.88 138 ARG B O 1
ATOM 2229 N N . ALA B 1 139 ? -20.141 7.715 -4.98 1 96.25 139 ALA B N 1
ATOM 2230 C CA . ALA B 1 139 ? -20.531 7.719 -3.574 1 96.25 139 ALA B CA 1
ATOM 2231 C C . ALA B 1 139 ? -20.344 6.336 -2.953 1 96.25 139 ALA B C 1
ATOM 2233 O O . ALA B 1 139 ? -19.875 6.215 -1.82 1 96.25 139 ALA B O 1
ATOM 2234 N N . ARG B 1 140 ? -20.688 5.316 -3.693 1 96.88 140 ARG B N 1
ATOM 2235 C CA . ARG B 1 140 ? -20.547 3.934 -3.244 1 96.88 140 ARG B CA 1
ATOM 2236 C C . ARG B 1 140 ? -19.078 3.582 -3.004 1 96.88 140 ARG B C 1
ATOM 2238 O O . ARG 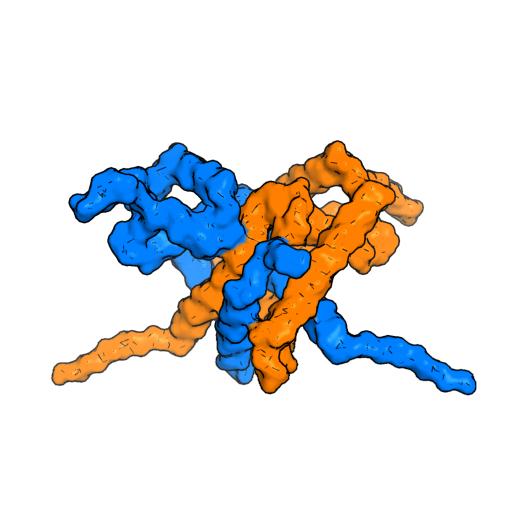B 1 140 ? -18.734 3.008 -1.969 1 96.88 140 ARG B O 1
ATOM 2245 N N . VAL B 1 141 ? -18.234 3.977 -3.908 1 98.12 141 VAL B N 1
ATOM 2246 C CA . VAL B 1 141 ? -16.812 3.648 -3.834 1 98.12 141 VAL B CA 1
ATOM 2247 C C . VAL B 1 141 ? -16.172 4.387 -2.66 1 98.12 141 VAL B C 1
ATOM 2249 O O . VAL B 1 141 ? -15.484 3.775 -1.837 1 98.12 141 VAL B O 1
ATOM 2252 N N . LEU B 1 142 ? -16.453 5.672 -2.514 1 98.06 142 LEU B N 1
ATOM 2253 C CA . LEU B 1 142 ? -15.859 6.473 -1.441 1 98.06 142 LEU B CA 1
ATOM 2254 C C . LEU B 1 142 ? -16.281 5.938 -0.075 1 98.06 142 LEU B C 1
ATOM 2256 O O . LEU B 1 142 ? -15.43 5.758 0.809 1 98.06 142 LEU B O 1
ATOM 2260 N N . GLY B 1 143 ? -17.562 5.613 0.069 1 97.94 143 GLY B N 1
ATOM 2261 C CA . GLY B 1 143 ? -18.047 5.059 1.321 1 97.94 143 GLY B CA 1
ATOM 2262 C C . GLY B 1 143 ? -17.484 3.689 1.631 1 97.94 143 GLY B C 1
ATOM 2263 O O . GLY B 1 143 ? -17.156 3.393 2.783 1 97.94 143 GLY B O 1
ATOM 2264 N N . ALA B 1 144 ? -17.359 2.867 0.643 1 98.12 144 ALA B N 1
ATOM 2265 C CA . ALA B 1 144 ? -16.859 1.503 0.806 1 98.12 144 ALA B CA 1
ATOM 2266 C C . ALA B 1 144 ? -15.406 1.5 1.271 1 98.12 144 ALA B C 1
ATOM 2268 O O . ALA B 1 144 ? -15.016 0.665 2.088 1 98.12 144 ALA B O 1
ATOM 2269 N N . ILE B 1 145 ? -14.57 2.422 0.742 1 98 145 ILE B N 1
ATOM 2270 C CA . ILE B 1 145 ? -13.164 2.492 1.12 1 98 145 ILE B CA 1
ATOM 2271 C C . ILE B 1 145 ? -13.047 2.891 2.59 1 98 145 ILE B C 1
ATOM 2273 O O . ILE B 1 145 ? -12.172 2.396 3.303 1 98 145 ILE B O 1
ATOM 2277 N N . GLU B 1 146 ? -13.977 3.738 3.021 1 98.12 146 GLU B N 1
ATOM 2278 C CA . GLU B 1 146 ? -13.992 4.129 4.426 1 98.12 146 GLU B CA 1
ATOM 2279 C C . GLU B 1 146 ? -14.352 2.945 5.324 1 98.12 146 GLU B C 1
ATOM 2281 O O . GLU B 1 146 ? -13.734 2.74 6.367 1 98.12 146 GLU B O 1
ATOM 2286 N N . ILE B 1 147 ? -15.32 2.152 4.906 1 98.06 147 ILE B N 1
ATOM 2287 C CA . ILE B 1 147 ? -15.727 0.966 5.652 1 98.06 147 ILE B CA 1
ATOM 2288 C C . ILE B 1 147 ? -14.57 -0.027 5.711 1 98.06 147 ILE B C 1
ATOM 2290 O O . ILE B 1 147 ? -14.289 -0.603 6.766 1 98.06 147 ILE B O 1
ATOM 2294 N N . LEU B 1 148 ? -13.867 -0.194 4.617 1 97.69 148 LEU B N 1
ATOM 2295 C CA . LEU B 1 148 ? -12.727 -1.104 4.57 1 97.69 148 LEU B CA 1
ATOM 2296 C C . LEU B 1 148 ? -11.625 -0.645 5.52 1 97.69 148 LEU B C 1
ATOM 2298 O O . LEU B 1 148 ? -11.055 -1.454 6.258 1 97.69 148 LEU B O 1
ATOM 2302 N N . ALA B 1 149 ? -11.344 0.665 5.477 1 97.12 149 ALA B N 1
ATOM 2303 C CA . ALA B 1 149 ? -10.312 1.209 6.363 1 97.12 149 ALA B CA 1
ATOM 2304 C C . ALA B 1 149 ? -10.656 0.949 7.824 1 97.12 149 ALA B C 1
ATOM 2306 O O . ALA B 1 149 ? -9.781 0.609 8.625 1 97.12 149 ALA B O 1
ATOM 2307 N N . GLU B 1 150 ? -11.883 1.069 8.172 1 96.94 150 GLU B N 1
ATOM 2308 C CA . GLU B 1 150 ? -12.32 0.802 9.539 1 96.94 150 GLU B CA 1
ATOM 2309 C C . GLU B 1 150 ? -12.148 -0.673 9.891 1 96.94 150 GLU B C 1
ATOM 2311 O O . GLU B 1 150 ? -11.688 -1.004 10.984 1 96.94 150 GLU B O 1
ATOM 2316 N N . ALA B 1 151 ? -12.562 -1.532 9 1 96.75 151 ALA B N 1
ATOM 2317 C CA . ALA B 1 151 ? -12.391 -2.967 9.211 1 96.75 151 ALA B CA 1
ATOM 2318 C C . ALA B 1 151 ? -10.922 -3.326 9.383 1 96.75 151 ALA B C 1
ATOM 2320 O O . ALA B 1 151 ? -10.57 -4.145 10.234 1 96.75 151 ALA B O 1
ATOM 2321 N N . MET B 1 152 ? -10.047 -2.709 8.586 1 95.88 152 MET B N 1
ATOM 2322 C CA . MET B 1 152 ? -8.609 -2.98 8.648 1 95.88 152 MET B CA 1
ATOM 2323 C C . MET B 1 152 ? -8.023 -2.504 9.969 1 95.88 152 MET B C 1
ATOM 2325 O O . MET B 1 152 ? -7.113 -3.133 10.516 1 95.88 152 MET B O 1
ATOM 2329 N N . ALA B 1 153 ? -8.508 -1.399 10.438 1 94.56 153 ALA B N 1
ATOM 2330 C CA . ALA B 1 153 ? -8.047 -0.891 11.727 1 94.56 153 ALA B CA 1
ATOM 2331 C C . ALA B 1 153 ? -8.398 -1.858 12.852 1 94.56 153 ALA B C 1
ATOM 2333 O O . ALA B 1 153 ? -7.672 -1.956 13.844 1 94.56 153 ALA B O 1
ATOM 2334 N N . ALA B 1 154 ? -9.492 -2.572 12.672 1 93.38 154 ALA B N 1
ATOM 2335 C CA . ALA B 1 154 ? -9.969 -3.512 13.68 1 93.38 154 ALA B CA 1
ATOM 2336 C C . ALA B 1 154 ? -9.234 -4.848 13.578 1 93.38 154 ALA B C 1
ATOM 2338 O O . ALA B 1 154 ? -9.281 -5.656 14.508 1 93.38 154 ALA B O 1
ATOM 2339 N N . VAL B 1 155 ? -8.586 -5.094 12.359 1 90.75 155 VAL B N 1
ATOM 2340 C CA . VAL B 1 155 ? -7.867 -6.344 12.109 1 90.75 155 VAL B CA 1
ATOM 2341 C C . VAL B 1 155 ? -6.395 -6.043 11.82 1 90.75 155 VAL B C 1
ATOM 2343 O O . VAL B 1 155 ? -5.953 -6.125 10.672 1 90.75 155 VAL B O 1
ATOM 2346 N N . PRO B 1 156 ? -5.559 -5.652 12.734 1 79.19 156 PRO B N 1
ATOM 2347 C CA . PRO B 1 156 ? -4.156 -5.324 12.461 1 79.19 156 PRO B CA 1
ATOM 2348 C C . PRO B 1 156 ? -3.395 -6.488 11.828 1 79.19 156 PRO B C 1
ATOM 2350 O O . PRO B 1 156 ? -3.781 -7.648 11.992 1 79.19 156 PRO B O 1
ATOM 2353 N N . PRO B 1 157 ? -2.344 -5.969 11.016 1 68.06 157 PRO B N 1
ATOM 2354 C CA . PRO B 1 157 ? -1.482 -6.992 10.414 1 68.06 157 PRO B CA 1
ATOM 2355 C C . PRO B 1 157 ? -0.75 -7.828 11.461 1 68.06 157 PRO B C 1
ATOM 2357 O O . PRO B 1 157 ? -0.512 -7.363 12.578 1 68.06 157 PRO B O 1
ATOM 2360 N N . GLY B 1 158 ? -0.707 -9.242 11.445 1 63 158 GLY B N 1
ATOM 2361 C CA . GLY B 1 158 ? -0.033 -10.156 12.359 1 63 158 GLY B CA 1
ATOM 2362 C C . GLY B 1 158 ? -0.909 -10.594 13.516 1 63 158 GLY B C 1
ATOM 2363 O O . GLY B 1 158 ? -0.406 -11.07 14.531 1 63 158 GLY B O 1
ATOM 2364 N N . GLY B 1 159 ? -2.086 -10.078 13.695 1 46.06 159 GLY B N 1
ATOM 2365 C CA . GLY B 1 159 ? -2.801 -10.484 14.898 1 46.06 159 GLY B CA 1
ATOM 2366 C C . GLY B 1 159 ? -2.594 -11.938 15.258 1 46.06 159 GLY B C 1
ATOM 2367 O O . GLY B 1 159 ? -2.352 -12.773 14.375 1 46.06 159 GLY B O 1
ATOM 2368 N N . GLU B 1 160 ? -1.814 -12.219 16.391 1 35.62 160 GLU B N 1
ATOM 2369 C CA . GLU B 1 160 ? -1.754 -13.453 17.172 1 35.62 160 GLU B CA 1
ATOM 2370 C C . GLU B 1 160 ? -3.094 -14.18 17.156 1 35.62 160 GLU B C 1
ATOM 2372 O O . GLU B 1 160 ? -4.098 -13.656 17.641 1 35.62 160 GLU B O 1
ATOM 2377 N N . GLY B 1 161 ? -3.773 -14.625 16.109 1 27.94 161 GLY B N 1
ATOM 2378 C CA . GLY B 1 161 ? -4.5 -15.75 16.672 1 27.94 161 GLY B CA 1
ATOM 2379 C C . GLY B 1 161 ? -3.588 -16.875 17.141 1 27.94 161 GLY B C 1
ATOM 2380 O O . GLY B 1 161 ? -2.432 -16.953 16.719 1 27.94 161 GLY B O 1
#

Nearest PDB structures (foldseek):
  8ylg-assembly1_B  TM=7.786E-01  e=1.114E-06  Burkholderia thailandensis
  3zmd-assembly2_D  TM=7.498E-01  e=1.080E-05  Streptomyces coelicolor
  7dvr-assembly1_A-2  TM=5.668E-01  e=1.415E-06  Streptococcus agalactiae NEM316
  7dvt-assembly1_A  TM=5.887E-01  e=2.283E-06  Streptococcus agalactiae NEM316
  4lll-assembly4_M  TM=6.317E-01  e=5.420E-05  Staphylococcus aureus

InterPro domains:
  IPR000835 MarR-type HTH domain [PF12802] (42-101)
  IPR000835 MarR-type HTH domain [PR00598] (62-78)
  IPR000835 MarR-type HTH domain [PR00598] (79-94)
  IPR000835 MarR-type HTH domain [PR00598] (98-114)
  IPR000835 MarR-type HTH domain [PS50995] (15-150)
  IPR000835 MarR-type HTH domain [SM00347] (36-138)
  IPR036388 Winged helix-like DNA-binding domain superfamily [G3DSA:1.10.10.10] (8-154)
  IPR036390 Winged helix DNA-binding domain superfamily [SSF46785] (34-153)
  IPR039422 Transcription regulators MarR/SlyA-like [PTHR33164] (23-146)

Secondary structure (DSSP, 8-state):
---------HHHHHHHHHHHHHHHHHHHTTTT-SS--TTS-S--HHHHHHHHHHHHSGGGEE-HHHHHHHHT--HHHHHHHHHHHHHTTSEEEEE-SS-TTSEEEEE-HHHHHHHHHHHHHHHHHHHHHHHHS-HHHHHHHHHHHHHHHHHHHHS-TT---/---------HHHHHHHHHHHHHHHHHHHTTTT-SS--TTS-S--HHHHHHHHHHHHSGGGEE-HHHHHHHHT--HHHHHHHHHHHHHTTSEEEEE-SS-TTSEEEEE-HHHHHHHHHHHHHHHHHHHHHHHHS-HHHHHHHHHHHHHHHHHHHHS-TT---

Solvent-accessible surface area (backbone atoms only — not comparable to full-atom values): 16770 Å² total; per-residue (Å²): 131,80,77,74,70,80,69,67,51,68,61,54,50,50,13,53,53,42,44,55,30,51,51,47,38,43,22,54,69,30,44,51,24,71,59,34,34,49,74,69,45,84,34,26,39,51,54,51,50,49,35,46,53,29,68,71,29,72,88,25,33,40,39,62,67,58,49,18,59,70,43,42,34,55,70,70,59,32,51,53,49,52,48,51,35,35,74,71,47,28,38,42,86,33,71,34,88,88,42,72,84,42,64,26,42,25,57,32,76,60,20,47,53,51,24,50,53,51,49,51,45,50,46,54,51,28,36,52,36,54,70,54,35,58,77,92,46,40,67,56,32,51,53,24,41,44,51,49,31,53,21,37,69,76,52,53,65,54,64,80,121,133,81,77,75,72,82,69,67,52,68,61,57,50,49,13,54,52,41,44,55,31,50,51,47,37,43,21,54,64,24,43,50,24,69,60,32,34,40,71,69,46,87,33,26,37,52,56,50,51,49,34,47,51,27,67,71,29,72,90,24,34,39,40,62,66,57,49,19,58,70,43,44,34,55,71,70,60,34,49,53,49,51,50,52,36,34,75,71,46,28,39,42,85,33,70,33,89,88,41,73,84,42,64,26,40,25,58,31,75,60,19,47,52,51,24,50,52,52,49,52,44,49,47,52,51,28,38,50,36,53,69,54,34,56,79,91,45,41,67,55,31,52,52,24,42,44,52,49,34,53,21,37,68,75,51,52,69,53,64,80,122

Organism: NCBI:txid927083

Sequence (322 aa):
MTTSTTTVPTGERDALRLRASLQRVVRLSGALEPDRTACGLDLSPSHAHALMLLASAPERSLAPRDLAGALGLDKSSATRLVQRMTDAGHLEAARDAENARFVRLALTAKGARAARTVERASLERHARLVAAIPRRERARVLGAIEILAEAMAAVPPGGEGMTTSTTTVPTGERDALRLRASLQRVVRLSGALEPDRTACGLDLSPSHAHALMLLASAPERSLAPRDLAGALGLDKSSATRLVQRMTDAGHLEAARDAENARFVRLALTAKGARAARTVERASLERHARLVAAIPRRERARVLGAIEILAEAMAAVPPGGEG